Protein AF-A0A938B3L0-F1 (afdb_monomer_lite)

Structure (mmCIF, N/CA/C/O backbone):
data_AF-A0A938B3L0-F1
#
_entry.id   AF-A0A938B3L0-F1
#
loop_
_atom_site.group_PDB
_atom_site.id
_atom_site.type_symbol
_atom_site.label_atom_id
_atom_site.label_alt_id
_atom_site.label_comp_id
_atom_site.label_asym_id
_atom_site.label_entity_id
_atom_site.label_seq_id
_atom_site.pdbx_PDB_ins_code
_atom_site.Cartn_x
_atom_site.Cartn_y
_atom_site.Cartn_z
_atom_site.occupancy
_atom_site.B_iso_or_equiv
_atom_site.auth_seq_id
_atom_site.auth_comp_id
_atom_site.auth_asym_id
_atom_site.auth_atom_id
_atom_site.pdbx_PDB_model_num
ATOM 1 N N . MET A 1 1 ? 35.850 88.121 41.270 1.00 48.62 1 MET A N 1
ATOM 2 C CA . MET A 1 1 ? 36.520 86.812 41.456 1.00 48.62 1 MET A CA 1
ATOM 3 C C . MET A 1 1 ? 35.612 85.714 40.915 1.00 48.62 1 MET A C 1
ATOM 5 O O . MET A 1 1 ? 34.425 85.785 41.198 1.00 48.62 1 MET A O 1
ATOM 9 N N . ARG A 1 2 ? 36.192 84.718 40.214 1.00 49.44 2 ARG A N 1
ATOM 10 C CA . ARG A 1 2 ? 35.555 83.611 39.449 1.00 49.44 2 ARG A CA 1
ATOM 11 C C . ARG A 1 2 ? 34.905 84.109 38.146 1.00 49.44 2 ARG A C 1
ATOM 13 O O . ARG A 1 2 ? 34.049 84.971 38.207 1.00 49.44 2 ARG A O 1
ATOM 20 N N . GLY A 1 3 ? 35.266 83.703 36.932 1.00 50.03 3 GLY A N 1
ATOM 21 C CA . GLY A 1 3 ? 36.035 82.566 36.409 1.00 50.03 3 GLY A CA 1
ATOM 22 C C . GLY A 1 3 ? 35.263 82.058 35.169 1.00 50.03 3 GLY A C 1
ATOM 23 O O . GLY A 1 3 ? 34.051 81.905 35.288 1.00 50.03 3 GLY A O 1
ATOM 24 N N . PRO A 1 4 ? 35.879 81.883 33.983 1.00 62.03 4 PRO A N 1
ATOM 25 C CA . PRO A 1 4 ? 35.152 81.732 32.715 1.00 62.03 4 PRO A CA 1
ATOM 26 C C . PRO A 1 4 ? 34.550 80.333 32.498 1.00 62.03 4 PRO A C 1
ATOM 28 O O . PRO A 1 4 ? 35.168 79.321 32.829 1.00 62.03 4 PRO A O 1
ATOM 31 N N . SER A 1 5 ? 33.368 80.288 31.875 1.00 66.00 5 SER A N 1
ATOM 32 C CA . SER A 1 5 ? 32.685 79.064 31.433 1.00 66.00 5 SER A CA 1
ATOM 33 C C . SER A 1 5 ? 33.297 78.504 30.138 1.00 66.00 5 SER A C 1
ATOM 35 O O . SER A 1 5 ? 33.365 79.231 29.143 1.00 66.00 5 SER A O 1
ATOM 37 N N . PRO A 1 6 ? 33.695 77.220 30.086 1.00 62.59 6 PRO A N 1
ATOM 38 C CA . PRO A 1 6 ? 34.116 76.573 28.847 1.00 62.59 6 PRO A CA 1
ATOM 39 C C . PRO A 1 6 ? 32.915 76.052 28.039 1.00 62.59 6 PRO A C 1
ATOM 41 O O . PRO A 1 6 ? 32.124 75.238 28.512 1.00 62.59 6 PRO A O 1
ATOM 44 N N . VAL A 1 7 ? 32.816 76.494 26.782 1.00 70.38 7 VAL A N 1
ATOM 45 C CA . VAL A 1 7 ? 31.895 75.957 25.768 1.00 70.38 7 VAL A CA 1
ATOM 46 C C . VAL A 1 7 ? 32.475 74.653 25.211 1.00 70.38 7 VAL A C 1
ATOM 48 O O . VAL A 1 7 ? 33.574 74.626 24.651 1.00 70.38 7 VAL A O 1
ATOM 51 N N . ALA A 1 8 ? 31.737 73.557 25.396 1.00 63.88 8 ALA A N 1
ATOM 52 C CA . ALA A 1 8 ? 32.113 72.217 24.964 1.00 63.88 8 ALA A CA 1
ATOM 53 C C . ALA A 1 8 ? 32.114 72.084 23.430 1.00 63.88 8 ALA A C 1
ATOM 55 O O . ALA A 1 8 ? 31.188 72.505 22.737 1.00 63.88 8 ALA A O 1
ATOM 56 N N . ARG A 1 9 ? 33.185 71.474 22.907 1.00 57.56 9 ARG A N 1
ATOM 57 C CA . ARG A 1 9 ? 33.420 71.237 21.479 1.00 57.56 9 ARG A CA 1
ATOM 58 C C . ARG A 1 9 ? 32.602 70.055 20.964 1.00 57.56 9 ARG A C 1
ATOM 60 O O . ARG A 1 9 ? 32.546 68.993 21.575 1.00 57.56 9 ARG A O 1
ATOM 67 N N . SER A 1 10 ? 32.054 70.257 19.772 1.00 60.81 10 SER A N 1
ATOM 68 C CA . SER A 1 10 ? 31.356 69.279 18.944 1.00 60.81 10 SER A CA 1
ATOM 69 C C . SER A 1 10 ? 32.296 68.147 18.496 1.00 60.81 10 SER A C 1
ATOM 71 O O . SER A 1 10 ? 33.273 68.388 17.784 1.00 60.81 10 SER A O 1
ATOM 73 N N . ALA A 1 11 ? 32.008 66.908 18.903 1.00 56.25 11 ALA A N 1
ATOM 74 C CA . ALA A 1 11 ? 32.729 65.716 18.464 1.00 56.25 11 ALA A CA 1
ATOM 75 C C . ALA A 1 11 ? 32.080 65.142 17.193 1.00 56.25 11 ALA A C 1
ATOM 77 O O . ALA A 1 11 ? 31.090 64.414 17.255 1.00 56.25 11 ALA A O 1
ATOM 78 N N . ARG A 1 12 ? 32.654 65.447 16.023 1.00 57.84 12 ARG A N 1
ATOM 79 C CA . ARG A 1 12 ? 32.326 64.754 14.768 1.00 57.84 12 ARG A CA 1
ATOM 80 C C . ARG A 1 12 ? 32.966 63.364 14.795 1.00 57.84 12 ARG A C 1
ATOM 82 O O . ARG A 1 12 ? 34.179 63.236 14.643 1.00 57.84 12 ARG A O 1
ATOM 89 N N . ARG A 1 13 ? 32.156 62.323 15.002 1.00 58.53 13 ARG A N 1
ATOM 90 C CA . ARG A 1 13 ? 32.565 60.924 14.807 1.00 58.53 13 ARG A CA 1
ATOM 91 C C . ARG A 1 13 ? 32.642 60.627 13.312 1.00 58.53 13 ARG A C 1
ATOM 93 O O . ARG A 1 13 ? 31.621 60.543 12.638 1.00 58.53 13 ARG A O 1
ATOM 100 N N . TRP A 1 14 ? 33.860 60.452 12.818 1.00 54.19 14 TRP A N 1
ATOM 101 C CA . TRP A 1 14 ? 34.133 59.863 11.513 1.00 54.19 14 TRP A CA 1
ATOM 102 C C . TRP A 1 14 ? 33.870 58.355 11.597 1.00 54.19 14 TRP A C 1
ATOM 104 O O . TRP A 1 14 ? 34.527 57.645 12.357 1.00 54.19 14 TRP A O 1
ATOM 114 N N . TYR A 1 15 ? 32.880 57.867 10.851 1.00 55.28 15 TYR A N 1
ATOM 115 C CA . TYR A 1 15 ? 32.627 56.437 10.703 1.00 55.28 15 TYR A CA 1
ATOM 116 C C . TYR A 1 15 ? 33.650 55.843 9.727 1.00 55.28 15 TYR A C 1
ATOM 118 O O . TYR A 1 15 ? 33.689 56.199 8.553 1.00 55.28 15 TYR A O 1
ATOM 126 N N . ALA A 1 16 ? 34.494 54.943 10.234 1.00 58.59 16 ALA A N 1
ATOM 127 C CA . ALA A 1 16 ? 35.483 54.206 9.456 1.00 58.59 16 ALA A CA 1
ATOM 128 C C . ALA A 1 16 ? 34.794 53.145 8.557 1.00 58.59 16 ALA A C 1
ATOM 130 O O . ALA A 1 16 ? 34.106 52.268 9.085 1.00 58.59 16 ALA A O 1
ATOM 131 N N . PRO A 1 17 ? 34.996 53.153 7.222 1.00 55.94 17 PRO A N 1
ATOM 132 C CA . PRO A 1 17 ? 34.248 52.322 6.260 1.00 55.94 17 PRO A CA 1
ATOM 133 C C . PRO A 1 17 ? 34.669 50.839 6.197 1.00 55.94 17 PRO A C 1
ATOM 135 O O . PRO A 1 17 ? 34.236 50.088 5.328 1.00 55.94 17 PRO A O 1
ATOM 138 N N . TRP A 1 18 ? 35.500 50.369 7.125 1.00 53.28 18 TRP A N 1
ATOM 139 C CA . TRP A 1 18 ? 36.186 49.077 7.000 1.00 53.28 18 TRP A CA 1
ATOM 140 C C . TRP A 1 18 ? 35.357 47.874 7.477 1.00 53.28 18 TRP A C 1
ATOM 142 O O . TRP A 1 18 ? 35.769 46.728 7.308 1.00 53.28 18 TRP A O 1
ATOM 152 N N . ARG A 1 19 ? 34.174 48.107 8.063 1.00 55.78 19 ARG A N 1
ATOM 153 C CA . ARG A 1 19 ? 33.305 47.031 8.573 1.00 55.78 19 ARG A CA 1
ATOM 154 C C . ARG A 1 19 ? 32.360 46.439 7.520 1.00 55.78 19 ARG A C 1
ATOM 156 O O . ARG A 1 19 ? 32.031 45.264 7.637 1.00 55.78 19 ARG A O 1
ATOM 163 N N . CYS A 1 20 ? 31.998 47.179 6.467 1.00 55.53 20 CYS A N 1
ATOM 164 C CA . CYS A 1 20 ? 31.143 46.642 5.397 1.00 55.53 20 CYS A CA 1
ATOM 165 C C . CYS A 1 20 ? 31.879 45.649 4.488 1.00 55.53 20 CYS A C 1
ATOM 167 O O . CYS A 1 20 ? 31.301 44.644 4.087 1.00 55.53 20 CYS A O 1
ATOM 169 N N . LEU A 1 21 ? 33.168 45.875 4.211 1.00 55.97 21 LEU A N 1
ATOM 170 C CA . LEU A 1 21 ? 33.910 45.042 3.258 1.00 55.97 21 LEU A CA 1
ATOM 171 C C . LEU A 1 21 ? 34.096 43.592 3.751 1.00 55.97 21 LEU A C 1
ATOM 173 O O . LEU A 1 21 ? 34.061 42.655 2.957 1.00 55.97 21 LEU A O 1
ATOM 177 N N . ARG A 1 22 ? 34.244 43.391 5.069 1.00 57.00 22 ARG A N 1
ATOM 178 C CA . ARG A 1 22 ? 34.384 42.052 5.672 1.00 57.00 22 ARG A CA 1
ATOM 179 C C . ARG A 1 22 ? 33.076 41.260 5.695 1.00 57.00 22 ARG A C 1
ATOM 181 O O . ARG A 1 22 ? 33.122 40.039 5.587 1.00 57.00 22 ARG A O 1
ATOM 188 N N . LEU A 1 23 ? 31.930 41.934 5.805 1.00 56.94 23 LEU A N 1
ATOM 189 C CA . LEU A 1 23 ? 30.627 41.265 5.814 1.00 56.94 23 LEU A CA 1
ATOM 190 C C . LEU A 1 23 ? 30.245 40.750 4.417 1.00 56.94 23 LEU A C 1
ATOM 192 O O . LEU A 1 23 ? 29.722 39.646 4.299 1.00 56.94 23 LEU A O 1
ATOM 196 N N . CYS A 1 24 ? 30.579 41.492 3.356 1.00 57.00 24 CYS A N 1
ATOM 197 C CA . CYS A 1 24 ? 30.268 41.081 1.984 1.00 57.00 24 CYS A CA 1
ATOM 198 C C . CYS A 1 24 ? 31.065 39.844 1.524 1.00 57.00 24 CYS A C 1
ATOM 200 O O . CYS A 1 24 ? 30.505 38.975 0.857 1.00 57.00 24 CYS A O 1
ATOM 202 N N . LEU A 1 25 ? 32.342 39.719 1.914 1.00 59.66 25 LEU A N 1
ATOM 203 C CA . LEU A 1 25 ? 33.166 38.549 1.567 1.00 59.66 25 LEU A CA 1
ATOM 204 C C . LEU A 1 25 ? 32.687 37.257 2.251 1.00 59.66 25 LEU A C 1
ATOM 206 O O . LEU A 1 25 ? 32.736 36.192 1.639 1.00 59.66 25 LEU A O 1
ATOM 210 N N . ALA A 1 26 ? 32.176 37.342 3.484 1.00 58.56 26 ALA A N 1
ATOM 211 C CA . ALA A 1 26 ? 31.654 36.180 4.205 1.00 58.56 26 ALA A CA 1
ATOM 212 C C . ALA A 1 26 ? 30.341 35.644 3.597 1.00 58.56 26 ALA A C 1
ATOM 214 O O . ALA A 1 26 ? 30.158 34.432 3.501 1.00 58.56 26 ALA A O 1
ATOM 215 N N . VAL A 1 27 ? 29.448 36.529 3.132 1.00 59.12 27 VAL A N 1
ATOM 216 C CA . VAL A 1 27 ? 28.181 36.129 2.487 1.00 59.12 27 VAL A CA 1
ATOM 217 C C . VAL A 1 27 ? 28.419 35.531 1.095 1.00 59.12 27 VAL A C 1
ATOM 219 O O . VAL A 1 27 ? 27.787 34.536 0.742 1.00 59.12 27 VAL A O 1
ATOM 222 N N . GLY A 1 28 ? 29.369 36.072 0.323 1.00 58.88 28 GLY A N 1
ATOM 223 C CA . GLY A 1 28 ? 29.725 35.531 -0.995 1.00 58.88 28 GLY A CA 1
ATOM 224 C C . GLY A 1 28 ? 30.296 34.108 -0.935 1.00 58.88 28 GLY A C 1
ATOM 225 O O . GLY A 1 28 ? 29.932 33.264 -1.752 1.00 58.88 28 GLY A O 1
ATOM 226 N N . LEU A 1 29 ? 31.126 33.811 0.072 1.00 58.00 29 LEU A N 1
ATOM 227 C CA . LEU A 1 29 ? 31.665 32.463 0.294 1.00 58.00 29 LEU A CA 1
ATOM 228 C C . LEU A 1 29 ? 30.579 31.453 0.698 1.00 58.00 29 LEU A C 1
ATOM 230 O O . LEU A 1 29 ? 30.614 30.316 0.233 1.00 58.00 29 LEU A O 1
ATOM 234 N N . MET A 1 30 ? 29.579 31.865 1.485 1.00 54.25 30 MET A N 1
ATOM 235 C CA . MET A 1 30 ? 28.455 30.988 1.844 1.00 54.25 30 MET A CA 1
ATOM 236 C C . MET A 1 30 ? 27.539 30.673 0.650 1.00 54.25 30 MET A C 1
ATOM 238 O O . MET A 1 30 ? 27.073 29.541 0.531 1.00 54.25 30 MET A O 1
ATOM 242 N N . LEU A 1 31 ? 27.317 31.619 -0.274 1.00 54.22 31 LEU A N 1
ATOM 243 C CA . LEU A 1 31 ? 26.550 31.341 -1.499 1.00 54.22 31 LEU A CA 1
ATOM 244 C C . LEU A 1 31 ? 27.308 30.430 -2.482 1.00 54.22 31 LEU A C 1
ATOM 246 O O . LEU A 1 31 ? 26.688 29.603 -3.149 1.00 54.22 31 LEU A O 1
ATOM 250 N N . GLY A 1 32 ? 28.639 30.546 -2.558 1.00 54.03 32 GLY A N 1
ATOM 251 C CA . GLY A 1 32 ? 29.466 29.725 -3.449 1.00 54.03 32 GLY A CA 1
ATOM 252 C C . GLY A 1 32 ? 29.422 28.233 -3.106 1.00 54.03 32 GLY A C 1
ATOM 253 O O . GLY A 1 32 ? 29.225 27.403 -3.992 1.00 54.03 32 GLY A O 1
ATOM 254 N N . VAL A 1 33 ? 29.511 27.884 -1.817 1.00 56.19 33 VAL A N 1
ATOM 255 C CA . VAL A 1 33 ? 29.474 26.479 -1.364 1.00 56.19 33 VAL A CA 1
ATOM 256 C C . VAL A 1 33 ? 28.086 25.848 -1.552 1.00 56.19 33 VAL A C 1
ATOM 258 O O . VAL A 1 33 ? 27.995 24.651 -1.818 1.00 56.19 33 VAL A O 1
ATOM 261 N N . LEU A 1 34 ? 27.003 26.638 -1.518 1.00 52.72 34 LEU A N 1
ATOM 262 C CA . LEU A 1 34 ? 25.650 26.126 -1.775 1.00 52.72 34 LEU A CA 1
ATOM 263 C C . LEU A 1 34 ? 25.430 25.683 -3.233 1.00 52.72 34 LEU A C 1
ATOM 265 O O . LEU A 1 34 ? 24.620 24.793 -3.477 1.00 52.72 34 LEU A O 1
ATOM 269 N N . THR A 1 35 ? 26.144 26.265 -4.201 1.00 52.25 35 THR A N 1
ATOM 270 C CA . THR A 1 35 ? 25.957 25.928 -5.629 1.00 52.25 35 THR A CA 1
ATOM 271 C C . THR A 1 35 ? 26.774 24.721 -6.092 1.00 52.25 35 THR A C 1
ATOM 273 O O . THR A 1 35 ? 26.379 24.056 -7.045 1.00 52.25 35 THR A O 1
ATOM 276 N N . ALA A 1 36 ? 27.852 24.361 -5.385 1.00 52.75 36 ALA A N 1
ATOM 277 C CA . ALA A 1 36 ? 28.655 23.171 -5.693 1.00 52.75 36 ALA A CA 1
ATOM 278 C C . ALA A 1 36 ? 27.980 21.844 -5.281 1.00 52.75 36 ALA A C 1
ATOM 280 O O . ALA A 1 36 ? 28.361 20.783 -5.766 1.00 52.75 36 ALA A O 1
ATOM 281 N N . LEU A 1 37 ? 26.949 21.899 -4.429 1.00 53.34 37 LEU A N 1
ATOM 282 C CA . LEU A 1 37 ? 26.049 20.774 -4.126 1.00 53.34 37 LEU A CA 1
ATOM 283 C C . LEU A 1 37 ? 24.800 20.758 -5.028 1.00 53.34 37 LEU A C 1
ATOM 285 O O . LEU A 1 37 ? 23.901 19.938 -4.833 1.00 53.34 37 LEU A O 1
ATOM 289 N N . GLY A 1 38 ? 24.750 21.643 -6.031 1.00 45.56 38 GLY A N 1
ATOM 290 C CA . GLY A 1 38 ? 23.756 21.642 -7.096 1.00 45.56 38 GLY A CA 1
ATOM 291 C C . GLY A 1 38 ? 23.919 20.407 -7.973 1.00 45.56 38 GLY A C 1
ATOM 292 O O . GLY A 1 38 ? 24.607 20.435 -8.988 1.00 45.56 38 GLY A O 1
ATOM 293 N N . CYS A 1 39 ? 23.292 19.323 -7.527 1.00 51.88 39 CYS A N 1
ATOM 294 C CA . CYS A 1 39 ? 23.084 18.061 -8.213 1.00 51.88 39 CYS A CA 1
ATOM 295 C C . CYS A 1 39 ? 22.767 18.291 -9.702 1.00 51.88 39 CYS A C 1
ATOM 297 O O . CYS A 1 39 ? 21.639 18.621 -10.071 1.00 51.88 39 CYS A O 1
ATOM 299 N N . GLY A 1 40 ? 23.777 18.108 -10.556 1.00 48.53 40 GLY A N 1
ATOM 300 C CA . GLY A 1 40 ? 23.623 17.913 -11.994 1.00 48.53 40 GLY A CA 1
ATOM 301 C C . GLY A 1 40 ? 22.941 16.572 -12.242 1.00 48.53 40 GLY A C 1
ATOM 302 O O . GLY A 1 40 ? 23.581 15.587 -12.601 1.00 48.53 40 GLY A O 1
ATOM 303 N N . GLY A 1 41 ? 21.640 16.516 -11.974 1.00 51.22 41 GLY A N 1
ATOM 304 C CA . GLY A 1 41 ? 20.806 15.359 -12.240 1.00 51.22 41 GLY A CA 1
ATOM 305 C C . GLY A 1 41 ? 20.508 15.297 -13.726 1.00 51.22 41 GLY A C 1
ATOM 306 O O . GLY A 1 41 ? 19.578 15.942 -14.198 1.00 51.22 41 GLY A O 1
ATOM 307 N N . ASN A 1 42 ? 21.304 14.515 -14.452 1.00 47.66 42 ASN A N 1
ATOM 308 C CA . ASN A 1 42 ? 20.976 14.055 -15.792 1.00 47.66 42 ASN A CA 1
ATOM 309 C C . ASN A 1 42 ? 19.539 13.502 -15.753 1.00 47.66 42 ASN A C 1
ATOM 311 O O . ASN A 1 42 ? 19.272 12.515 -15.056 1.00 47.66 42 ASN A O 1
ATOM 315 N N . GLY A 1 43 ? 18.612 14.201 -16.410 1.00 49.94 43 GLY A N 1
ATOM 316 C CA . GLY A 1 43 ? 17.189 13.882 -16.459 1.00 49.94 43 GLY A CA 1
ATOM 317 C C . GLY A 1 43 ? 16.954 12.624 -17.280 1.00 49.94 43 GLY A C 1
ATOM 318 O O . GLY A 1 43 ? 16.459 12.692 -18.394 1.00 49.94 43 GLY A O 1
ATOM 319 N N . GLY A 1 44 ? 17.361 11.471 -16.752 1.00 53.59 44 GLY A N 1
ATOM 320 C CA . GLY A 1 44 ? 16.812 10.203 -17.197 1.00 53.59 44 GLY A CA 1
ATOM 321 C C . GLY A 1 44 ? 15.356 10.185 -16.769 1.00 53.59 44 GLY A C 1
ATOM 322 O O . GLY A 1 44 ? 15.091 10.214 -15.564 1.00 53.59 44 GLY A O 1
ATOM 323 N N . ASP A 1 45 ? 14.448 10.203 -17.743 1.00 59.09 45 ASP A N 1
ATOM 324 C CA . ASP A 1 45 ? 13.007 10.120 -17.532 1.00 59.09 45 ASP A CA 1
ATOM 325 C C . ASP A 1 45 ? 12.700 9.000 -16.540 1.00 59.09 45 ASP A C 1
ATOM 327 O O . ASP A 1 45 ? 12.876 7.811 -16.824 1.00 59.09 45 ASP A O 1
ATOM 331 N N . ALA A 1 46 ? 12.284 9.399 -15.339 1.00 66.00 46 ALA A N 1
ATOM 332 C CA . ALA A 1 46 ? 11.853 8.506 -14.282 1.00 66.00 46 ALA A CA 1
ATOM 333 C C . ALA A 1 46 ? 10.572 7.801 -14.746 1.00 66.00 46 ALA A C 1
ATOM 335 O O . ALA A 1 46 ? 9.456 8.264 -14.513 1.00 66.00 46 ALA A O 1
ATOM 336 N N . SER A 1 47 ? 10.749 6.700 -15.471 1.00 81.69 47 SER A N 1
ATOM 337 C CA . SER A 1 47 ? 9.653 5.919 -16.022 1.00 81.69 47 SER A CA 1
ATOM 338 C C . SER A 1 47 ? 9.149 4.954 -14.960 1.00 81.69 47 SER A C 1
ATOM 340 O O . SER A 1 47 ? 9.870 4.074 -14.491 1.00 81.69 47 SER A O 1
ATOM 342 N N . PHE A 1 48 ? 7.894 5.150 -14.576 1.00 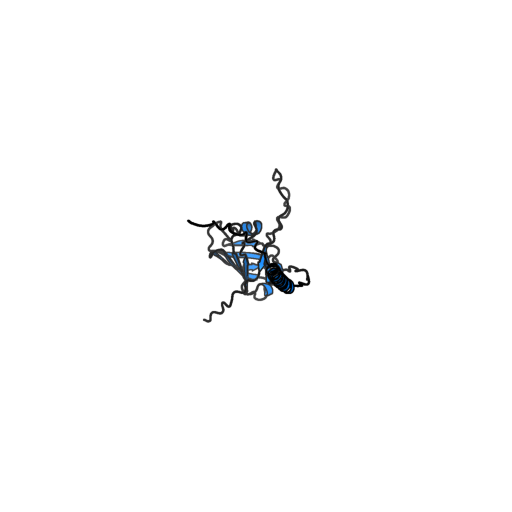85.19 48 PHE A N 1
ATOM 343 C CA . PHE A 1 48 ? 7.135 4.201 -13.780 1.00 85.19 48 PHE A CA 1
ATOM 344 C C . PHE A 1 48 ? 6.898 2.937 -14.609 1.00 85.19 48 PHE A C 1
ATOM 346 O O . PHE A 1 48 ? 6.440 3.022 -15.749 1.00 85.19 48 PHE A O 1
ATOM 353 N N . VAL A 1 49 ? 7.233 1.780 -14.042 1.00 89.75 49 VAL A N 1
ATOM 354 C CA . VAL A 1 49 ? 7.018 0.469 -14.662 1.00 89.75 49 VAL A CA 1
ATOM 355 C C . VAL A 1 49 ? 6.118 -0.374 -13.775 1.00 89.75 49 VAL A C 1
ATOM 357 O O . VAL A 1 49 ? 6.125 -0.208 -12.555 1.00 89.75 49 VAL A O 1
ATOM 360 N N . THR A 1 50 ? 5.377 -1.304 -14.373 1.00 89.62 50 THR A N 1
ATOM 361 C CA . THR A 1 50 ? 4.552 -2.249 -13.618 1.00 89.62 50 THR A CA 1
ATOM 362 C C . THR A 1 50 ? 5.418 -3.028 -12.631 1.00 89.62 50 THR A C 1
ATOM 364 O O . THR A 1 50 ? 6.429 -3.620 -13.018 1.00 89.62 50 THR A O 1
ATOM 367 N N . ALA A 1 51 ? 5.024 -3.014 -11.359 1.00 90.69 51 ALA A N 1
ATOM 368 C CA . ALA A 1 51 ? 5.761 -3.680 -10.297 1.00 90.69 51 ALA A CA 1
ATOM 369 C C . ALA A 1 51 ? 5.731 -5.207 -10.469 1.00 90.69 51 ALA A C 1
ATOM 371 O O . ALA A 1 51 ? 4.670 -5.808 -10.664 1.00 90.69 51 ALA A O 1
ATOM 372 N N . LEU A 1 52 ? 6.904 -5.835 -10.371 1.00 92.44 52 LEU A N 1
ATOM 373 C CA . LEU A 1 52 ? 7.058 -7.289 -10.342 1.00 92.44 52 LEU A CA 1
ATOM 374 C C . LEU A 1 52 ? 7.125 -7.798 -8.897 1.00 92.44 52 LEU A C 1
ATOM 376 O O . LEU A 1 52 ? 7.438 -7.048 -7.975 1.00 92.44 52 LEU A O 1
ATOM 380 N N . GLY A 1 53 ? 6.903 -9.100 -8.689 1.00 91.56 53 GLY A N 1
ATOM 381 C CA . GLY A 1 53 ? 7.028 -9.713 -7.358 1.00 91.56 53 GLY A CA 1
ATOM 382 C C . GLY A 1 53 ? 8.415 -9.524 -6.740 1.00 91.56 53 GLY A C 1
ATOM 383 O O . GLY A 1 53 ? 8.528 -9.315 -5.535 1.00 91.56 53 GLY A O 1
ATOM 384 N N . SER A 1 54 ? 9.468 -9.508 -7.562 1.00 92.81 54 SER A N 1
ATOM 385 C CA . SER A 1 54 ? 10.835 -9.198 -7.125 1.00 92.81 54 SER A CA 1
ATOM 386 C C . SER A 1 54 ? 10.995 -7.773 -6.600 1.00 92.81 54 SER A C 1
ATOM 388 O O . SER A 1 54 ? 11.799 -7.558 -5.703 1.00 92.81 54 SER A O 1
ATOM 390 N N . ASP A 1 55 ? 10.228 -6.822 -7.138 1.00 92.12 55 ASP A N 1
ATOM 391 C CA . ASP A 1 55 ? 10.333 -5.402 -6.793 1.00 92.12 55 ASP A CA 1
ATOM 392 C C . ASP A 1 55 ? 9.647 -5.098 -5.446 1.00 92.12 55 ASP A C 1
ATOM 394 O O . ASP A 1 55 ? 9.966 -4.113 -4.791 1.00 92.12 55 ASP A O 1
ATOM 398 N N . LEU A 1 56 ? 8.701 -5.947 -5.023 1.00 93.50 56 LEU A N 1
ATOM 399 C CA . LEU A 1 56 ? 7.909 -5.765 -3.800 1.00 93.50 56 LEU A CA 1
ATOM 400 C C . LEU A 1 56 ? 8.246 -6.776 -2.698 1.00 93.50 56 LEU A C 1
ATOM 402 O O . LEU A 1 56 ? 7.759 -6.649 -1.581 1.00 93.50 56 LEU A O 1
ATOM 406 N N . THR A 1 57 ? 9.046 -7.803 -2.986 1.00 95.19 57 THR A N 1
ATOM 407 C CA . THR A 1 57 ? 9.340 -8.869 -2.020 1.00 95.19 57 THR A CA 1
ATOM 408 C C . THR A 1 57 ? 10.002 -8.315 -0.763 1.00 95.19 57 THR A C 1
ATOM 410 O O . THR A 1 57 ? 11.112 -7.795 -0.827 1.00 95.19 57 THR A O 1
ATOM 413 N N . ASN A 1 58 ? 9.347 -8.511 0.385 1.00 95.62 58 ASN A N 1
ATOM 414 C CA . ASN A 1 58 ? 9.803 -8.045 1.699 1.00 95.62 58 ASN A CA 1
ATOM 415 C C . ASN A 1 58 ? 10.001 -6.521 1.776 1.00 95.62 58 ASN A C 1
ATOM 417 O O . ASN A 1 58 ? 10.851 -6.051 2.533 1.00 95.62 58 ASN A O 1
ATOM 421 N N . GLN A 1 59 ? 9.220 -5.761 1.002 1.00 95.12 59 GLN A N 1
ATOM 422 C CA . GLN A 1 59 ? 9.309 -4.306 0.950 1.00 95.12 59 GLN A CA 1
ATOM 423 C C . GLN A 1 59 ? 8.193 -3.602 1.713 1.00 95.12 59 GLN A C 1
ATOM 425 O O . GLN A 1 59 ? 7.065 -4.086 1.813 1.00 95.12 59 GLN A O 1
ATOM 430 N N . SER A 1 60 ? 8.514 -2.418 2.234 1.00 96.00 60 SER A N 1
ATOM 431 C CA . SER A 1 60 ? 7.590 -1.563 2.978 1.00 96.00 60 SER A CA 1
ATOM 432 C C . SER A 1 60 ? 7.568 -0.159 2.389 1.00 96.00 60 SER A C 1
ATOM 434 O O . SER A 1 60 ? 8.606 0.486 2.247 1.00 96.00 60 SER A O 1
ATOM 436 N N . PHE A 1 61 ? 6.375 0.343 2.088 1.00 94.88 61 PHE A N 1
ATOM 437 C CA . PHE A 1 61 ? 6.156 1.662 1.503 1.00 94.88 61 PHE A CA 1
ATOM 438 C C . PHE A 1 61 ? 5.293 2.491 2.441 1.00 94.88 61 PHE A C 1
ATOM 440 O O . PHE A 1 61 ? 4.139 2.146 2.708 1.00 94.88 61 PHE A O 1
ATOM 447 N N . ALA A 1 62 ? 5.851 3.593 2.938 1.00 94.44 62 ALA A N 1
ATOM 448 C CA . ALA A 1 62 ? 5.152 4.488 3.847 1.00 94.44 62 ALA A CA 1
ATOM 449 C C . ALA A 1 62 ? 4.639 5.727 3.120 1.00 94.44 62 ALA A C 1
ATOM 451 O O . ALA A 1 62 ? 5.366 6.392 2.381 1.00 94.44 62 ALA A O 1
ATOM 452 N N . PHE A 1 63 ? 3.395 6.080 3.409 1.00 94.00 63 PHE A N 1
ATOM 453 C CA . PHE A 1 63 ? 2.704 7.247 2.886 1.00 94.00 63 PHE A CA 1
ATOM 454 C C . PHE A 1 63 ? 2.504 8.235 4.044 1.00 94.00 63 PHE A C 1
ATOM 456 O O . PHE A 1 63 ? 1.431 8.267 4.645 1.00 94.00 63 PHE A O 1
ATOM 463 N N . PRO A 1 64 ? 3.525 9.033 4.417 1.00 92.00 64 PRO A N 1
ATOM 464 C CA . PRO A 1 64 ? 3.484 9.880 5.615 1.00 92.00 64 PRO A CA 1
ATOM 465 C C . PRO A 1 64 ? 2.490 11.039 5.501 1.00 92.00 64 PRO A C 1
ATOM 467 O O . PRO A 1 64 ? 2.001 11.535 6.509 1.00 92.00 64 PRO A O 1
ATOM 470 N N . GLN A 1 65 ? 2.179 11.461 4.275 1.00 91.44 65 GLN A N 1
ATOM 471 C CA . GLN A 1 65 ? 1.136 12.451 3.994 1.00 91.44 65 GLN A CA 1
ATOM 472 C C . GLN A 1 65 ? -0.227 11.794 3.734 1.00 91.44 65 GLN A C 1
ATOM 474 O O . GLN A 1 65 ? -1.168 12.455 3.305 1.00 91.44 65 GLN A O 1
ATOM 479 N N . GLY A 1 66 ? -0.323 10.483 3.968 1.00 89.12 66 GLY A N 1
ATOM 480 C CA . GLY A 1 66 ? -1.503 9.691 3.695 1.00 89.12 66 GLY A CA 1
ATOM 481 C C . GLY A 1 66 ? -1.834 9.572 2.221 1.00 89.12 66 GLY A C 1
ATOM 482 O O . GLY A 1 66 ? -1.031 9.887 1.343 1.00 89.12 66 GLY A O 1
ATOM 483 N N . ALA A 1 67 ? -3.039 9.070 1.964 1.00 83.00 67 ALA A N 1
ATOM 484 C CA . ALA A 1 67 ? -3.531 8.889 0.615 1.00 83.00 67 ALA A CA 1
ATOM 485 C C . ALA A 1 67 ? -4.120 10.183 0.045 1.00 83.00 67 ALA A C 1
ATOM 487 O O . ALA A 1 67 ? -4.791 10.935 0.754 1.00 83.00 67 ALA A O 1
ATOM 488 N N . GLY A 1 68 ? -3.938 10.406 -1.262 1.00 83.94 68 GLY A N 1
ATOM 489 C CA . GLY A 1 68 ? -4.719 11.408 -1.991 1.00 83.94 68 GLY A CA 1
ATOM 490 C C . GLY A 1 68 ? -6.225 11.111 -1.885 1.00 83.94 68 GLY A C 1
ATOM 491 O O . GLY A 1 68 ? -6.597 9.970 -1.603 1.00 83.94 68 GLY A O 1
ATOM 492 N N . PRO A 1 69 ? -7.110 12.089 -2.144 1.00 83.81 69 PRO A N 1
ATOM 493 C CA . PRO A 1 69 ? -8.542 11.998 -1.831 1.00 83.81 69 PRO A CA 1
ATOM 494 C C . PRO A 1 69 ? -9.222 10.741 -2.395 1.00 83.81 69 PRO A C 1
ATOM 496 O O . PRO A 1 69 ? -10.010 10.104 -1.701 1.00 83.81 69 PRO A O 1
ATOM 499 N N . ASN A 1 70 ? -8.863 10.339 -3.617 1.00 87.00 70 ASN A N 1
ATOM 500 C CA . ASN A 1 70 ? -9.445 9.172 -4.285 1.00 87.00 70 ASN A CA 1
ATOM 501 C C . ASN A 1 70 ? -8.977 7.844 -3.672 1.00 87.00 70 ASN A C 1
ATOM 503 O O . ASN A 1 70 ? -9.776 6.935 -3.467 1.00 87.00 70 ASN A O 1
ATOM 507 N N . VAL A 1 71 ? -7.684 7.735 -3.356 1.00 89.25 71 VAL A N 1
ATOM 508 C CA . VAL A 1 71 ? -7.109 6.522 -2.755 1.00 89.25 71 VAL A CA 1
ATOM 509 C C . VAL A 1 71 ? -7.536 6.405 -1.288 1.00 89.25 71 VAL A C 1
ATOM 511 O O . VAL A 1 71 ? -7.843 5.311 -0.828 1.00 89.25 71 VAL A O 1
ATOM 514 N N . ALA A 1 72 ? -7.635 7.527 -0.569 1.00 90.81 72 ALA A N 1
ATOM 515 C CA . ALA A 1 72 ? -8.113 7.558 0.810 1.00 90.81 72 ALA A CA 1
ATOM 516 C C . ALA A 1 72 ? -9.561 7.062 0.898 1.00 90.81 72 ALA A C 1
ATOM 518 O O . ALA A 1 72 ? -9.850 6.178 1.699 1.00 90.81 72 ALA A O 1
ATOM 519 N N . ALA A 1 73 ? -10.442 7.560 0.022 1.00 90.50 73 ALA A N 1
ATOM 520 C CA . ALA A 1 73 ? -11.830 7.112 -0.048 1.00 90.50 73 ALA A CA 1
ATOM 521 C C . ALA A 1 73 ? -11.939 5.615 -0.379 1.00 90.50 73 ALA A C 1
ATOM 523 O O . ALA A 1 73 ? -12.693 4.898 0.273 1.00 90.50 73 ALA A O 1
ATOM 524 N N . LEU A 1 74 ? -11.145 5.134 -1.341 1.00 91.12 74 LEU A N 1
ATOM 525 C CA . LEU A 1 74 ? -11.111 3.724 -1.729 1.00 91.12 74 LEU A CA 1
ATOM 526 C C . LEU A 1 74 ? -10.671 2.805 -0.577 1.00 91.12 74 LEU A C 1
ATOM 528 O O . LEU A 1 74 ? -11.211 1.715 -0.412 1.00 91.12 74 LEU A O 1
ATOM 532 N N . LEU A 1 75 ? -9.706 3.252 0.228 1.00 93.19 75 LEU A N 1
ATOM 533 C CA . LEU A 1 75 ? -9.215 2.523 1.398 1.00 93.19 75 LEU A CA 1
ATOM 534 C C . LEU A 1 75 ? -10.068 2.756 2.655 1.00 93.19 75 LEU A C 1
ATOM 536 O O . LEU A 1 75 ? -9.765 2.177 3.692 1.00 93.19 75 LEU A O 1
ATOM 540 N N . GLY A 1 76 ? -11.104 3.601 2.600 1.00 93.25 76 GLY A N 1
ATOM 541 C CA . GLY A 1 76 ? -11.932 3.954 3.757 1.00 93.25 76 GLY A CA 1
ATOM 542 C C . GLY A 1 76 ? -11.205 4.786 4.822 1.00 93.25 76 GLY A C 1
ATOM 543 O O . GLY A 1 76 ? -11.561 4.732 5.999 1.00 93.25 76 GLY A O 1
ATOM 544 N N . LEU A 1 77 ? -10.156 5.521 4.452 1.00 93.75 77 LEU A N 1
ATOM 545 C CA . LEU A 1 77 ? -9.338 6.312 5.373 1.00 93.75 77 LEU A CA 1
ATOM 546 C C . LEU A 1 77 ? -9.749 7.791 5.377 1.00 93.75 77 LEU A C 1
ATOM 548 O O . LEU A 1 77 ? -10.155 8.324 4.340 1.00 93.75 77 LEU A O 1
ATOM 552 N N . PRO A 1 78 ? -9.552 8.502 6.502 1.00 93.06 78 PRO A N 1
ATOM 553 C CA . PRO A 1 78 ? -9.558 9.960 6.501 1.00 93.06 78 PRO A CA 1
ATOM 554 C C . PRO A 1 78 ? -8.499 10.518 5.536 1.00 93.06 78 PRO A C 1
ATOM 556 O O . PRO A 1 78 ? -7.410 9.957 5.391 1.00 93.06 78 PRO A O 1
ATOM 559 N N . GLN A 1 79 ? -8.795 11.643 4.882 1.00 91.62 79 GLN A N 1
ATOM 560 C CA . GLN A 1 79 ? -7.827 12.303 4.001 1.00 91.62 79 GLN A CA 1
ATOM 561 C C . GLN A 1 79 ? -6.594 12.759 4.787 1.00 91.62 79 GLN A C 1
ATOM 563 O O . GLN A 1 79 ? -6.715 13.280 5.894 1.00 91.62 79 GLN A O 1
ATOM 568 N N . GLY A 1 80 ? -5.409 12.557 4.210 1.00 90.88 80 GLY A N 1
ATOM 569 C CA . GLY A 1 80 ? -4.140 12.891 4.861 1.00 90.88 80 GLY A CA 1
ATOM 570 C C . GLY A 1 80 ? -3.705 11.917 5.962 1.00 90.88 80 GLY A C 1
ATOM 571 O O . GLY A 1 80 ? -2.641 12.102 6.545 1.00 90.88 80 GLY A O 1
ATOM 572 N N . GLN A 1 81 ? -4.490 10.871 6.250 1.00 94.44 81 GLN A N 1
ATOM 573 C CA . GLN A 1 81 ? -4.137 9.876 7.260 1.00 94.44 81 GLN A CA 1
ATOM 574 C C . GLN A 1 81 ? -2.943 9.033 6.784 1.00 94.44 81 GLN A C 1
ATOM 576 O O . GLN A 1 81 ? -3.077 8.339 5.770 1.00 94.44 81 GLN A O 1
ATOM 581 N N . PRO A 1 82 ? -1.806 9.025 7.507 1.00 95.19 82 PRO A N 1
ATOM 582 C CA . PRO A 1 82 ? -0.654 8.229 7.125 1.00 95.19 82 PRO A CA 1
ATOM 583 C C . PRO A 1 82 ? -0.952 6.735 7.208 1.00 95.19 82 PRO A C 1
ATOM 585 O O . PRO A 1 82 ? -1.711 6.269 8.066 1.00 95.19 82 PRO A O 1
ATOM 588 N N . PHE A 1 83 ? -0.325 5.979 6.318 1.00 96.19 83 PHE A N 1
ATOM 589 C CA . PHE A 1 83 ? -0.409 4.526 6.309 1.00 96.19 83 PHE A CA 1
ATOM 590 C C . PHE A 1 83 ? 0.846 3.915 5.692 1.00 96.19 83 PHE A C 1
ATOM 592 O O . PHE A 1 83 ? 1.618 4.597 5.014 1.00 96.19 83 PHE A O 1
ATOM 599 N N . THR A 1 84 ? 1.017 2.619 5.907 1.00 96.50 84 THR A N 1
ATOM 600 C CA . THR A 1 84 ? 2.120 1.827 5.373 1.00 96.50 84 THR A CA 1
ATOM 601 C C . THR A 1 84 ? 1.563 0.586 4.692 1.00 96.50 84 THR A C 1
ATOM 603 O O . THR A 1 84 ? 0.675 -0.079 5.227 1.00 96.50 84 THR A O 1
ATOM 606 N N . LEU A 1 85 ? 2.093 0.269 3.514 1.00 96.00 85 LEU A N 1
ATOM 607 C CA . LEU A 1 85 ? 1.875 -1.002 2.833 1.00 96.00 85 LEU A CA 1
ATOM 608 C C . LEU A 1 85 ? 3.144 -1.836 2.928 1.00 96.00 85 LEU A C 1
ATOM 610 O O . LEU A 1 85 ? 4.201 -1.416 2.467 1.00 96.00 85 LEU A O 1
ATOM 614 N N . GLN A 1 86 ? 3.024 -3.017 3.511 1.00 97.19 86 GLN A N 1
ATOM 615 C CA . GLN A 1 86 ? 4.092 -3.994 3.631 1.00 97.19 86 GLN A CA 1
ATOM 616 C C . GLN A 1 86 ? 3.749 -5.197 2.773 1.00 97.19 86 GLN A C 1
ATOM 618 O O . GLN A 1 86 ? 2.665 -5.767 2.883 1.00 97.19 86 GLN A O 1
ATOM 623 N N . PHE A 1 87 ? 4.687 -5.595 1.938 1.00 96.50 87 PHE A N 1
ATOM 624 C CA . PHE A 1 87 ? 4.588 -6.757 1.083 1.00 96.50 87 PHE A CA 1
ATOM 625 C C . PHE A 1 87 ? 5.542 -7.816 1.619 1.00 96.50 87 PHE A C 1
ATOM 627 O O . PHE A 1 87 ? 6.705 -7.530 1.896 1.00 96.50 87 PHE A O 1
ATOM 634 N N . GLY A 1 88 ? 5.056 -9.040 1.803 1.00 96.38 88 GLY A N 1
ATOM 635 C CA . GLY A 1 88 ? 5.932 -10.138 2.203 1.00 96.38 88 GLY A CA 1
ATOM 636 C C . GLY A 1 88 ? 6.572 -10.818 0.997 1.00 96.38 88 GLY A C 1
ATOM 637 O O . GLY A 1 88 ? 6.795 -10.212 -0.052 1.00 96.38 88 GLY A O 1
ATOM 638 N N . HIS A 1 89 ? 6.891 -12.097 1.154 1.00 95.75 89 HIS A N 1
ATOM 639 C CA . HIS A 1 89 ? 7.666 -12.832 0.165 1.00 95.75 89 HIS A CA 1
ATOM 640 C C . HIS A 1 89 ? 6.808 -13.377 -0.989 1.00 95.75 89 HIS A C 1
ATOM 642 O O . HIS A 1 89 ? 5.820 -14.075 -0.755 1.00 95.75 89 HIS A O 1
ATOM 648 N N . PHE A 1 90 ? 7.212 -13.103 -2.236 1.00 94.25 90 PHE A N 1
ATOM 649 C CA . PHE A 1 90 ? 6.586 -13.657 -3.440 1.00 94.25 90 PHE A CA 1
ATOM 650 C C . PHE A 1 90 ? 7.364 -14.896 -3.900 1.00 94.25 90 PHE A C 1
ATOM 652 O O . PHE A 1 90 ? 8.490 -14.796 -4.380 1.00 94.25 90 PHE A O 1
ATOM 659 N N . LEU A 1 91 ? 6.752 -16.078 -3.798 1.00 92.62 91 LEU A N 1
ATOM 660 C CA . LEU A 1 91 ? 7.358 -17.375 -4.148 1.00 92.62 91 LEU A CA 1
ATOM 661 C C . LEU A 1 91 ? 7.379 -17.636 -5.670 1.00 92.62 91 LEU A C 1
ATOM 663 O O . LEU A 1 91 ? 6.946 -18.685 -6.137 1.00 92.62 91 LEU A O 1
ATOM 667 N N . GLY A 1 92 ? 7.800 -16.649 -6.465 1.00 88.50 92 GLY A N 1
ATOM 668 C CA . GLY A 1 92 ? 7.783 -16.728 -7.932 1.00 88.50 92 GLY A CA 1
ATOM 669 C C . GLY A 1 92 ? 6.382 -16.672 -8.555 1.00 88.50 92 GLY A C 1
ATOM 670 O O . GLY A 1 92 ? 6.219 -16.986 -9.731 1.00 88.50 92 GLY A O 1
ATOM 671 N N . THR A 1 93 ? 5.369 -16.270 -7.782 1.00 92.56 93 THR A N 1
ATOM 672 C CA . THR A 1 93 ? 4.005 -16.046 -8.278 1.00 92.56 93 THR A CA 1
ATOM 673 C C . THR A 1 93 ? 3.667 -14.556 -8.283 1.00 92.56 93 THR A C 1
ATOM 675 O O . THR A 1 93 ? 4.318 -13.756 -7.613 1.00 92.56 93 THR A O 1
ATOM 678 N N . ASN A 1 94 ? 2.606 -14.186 -9.000 1.00 93.25 94 ASN A N 1
ATOM 679 C CA . ASN A 1 94 ? 2.055 -12.829 -8.967 1.00 93.25 94 ASN A CA 1
ATOM 680 C C . ASN A 1 94 ? 1.167 -12.581 -7.739 1.00 93.25 94 ASN A C 1
ATOM 682 O O . ASN A 1 94 ? 0.511 -11.549 -7.672 1.00 93.25 94 ASN A O 1
ATOM 686 N N . VAL A 1 95 ? 1.106 -13.516 -6.790 1.00 95.94 95 VAL A N 1
ATOM 687 C CA . VAL A 1 95 ? 0.331 -13.381 -5.559 1.00 95.94 95 VAL A CA 1
ATOM 688 C C . VAL A 1 95 ? 1.285 -13.373 -4.375 1.00 95.94 95 VAL A C 1
ATOM 690 O O . VAL A 1 95 ? 2.149 -14.241 -4.254 1.00 95.94 95 VAL A O 1
ATOM 693 N N . GLY A 1 96 ? 1.129 -12.395 -3.491 1.00 96.56 96 GLY A N 1
ATOM 694 C CA . GLY A 1 96 ? 1.957 -12.279 -2.296 1.00 96.56 96 GLY A CA 1
ATOM 695 C C . GLY A 1 96 ? 1.161 -11.801 -1.090 1.00 96.56 96 GLY A C 1
ATOM 696 O O . GLY A 1 96 ? 0.092 -11.210 -1.256 1.00 96.56 96 GLY A O 1
ATOM 697 N N . PRO A 1 97 ? 1.648 -12.061 0.131 1.00 97.88 97 PRO A N 1
ATOM 698 C CA . PRO A 1 97 ? 1.046 -11.516 1.336 1.00 97.88 97 PRO A CA 1
ATOM 699 C C . PRO A 1 97 ? 1.222 -9.994 1.376 1.00 97.88 97 PRO A C 1
ATOM 701 O O . PRO A 1 97 ? 2.274 -9.467 1.006 1.00 97.88 97 PRO A O 1
ATOM 704 N N . VAL A 1 98 ? 0.197 -9.295 1.854 1.00 97.75 98 VAL A N 1
ATOM 705 C CA . VAL A 1 98 ? 0.224 -7.845 2.061 1.00 97.75 98 VAL A CA 1
ATOM 706 C C . VAL A 1 98 ? -0.356 -7.494 3.425 1.00 97.75 98 VAL A C 1
ATOM 708 O O . VAL A 1 98 ? -1.340 -8.088 3.873 1.00 97.75 98 VAL A O 1
ATOM 711 N N . THR A 1 99 ? 0.247 -6.503 4.064 1.00 98.00 99 THR A N 1
ATOM 712 C CA . THR A 1 99 ? -0.203 -5.910 5.317 1.00 98.00 99 THR A CA 1
ATOM 713 C C . THR A 1 99 ? -0.343 -4.407 5.124 1.00 98.00 99 THR A C 1
ATOM 715 O O . THR A 1 99 ? 0.557 -3.734 4.631 1.00 98.00 99 THR A O 1
ATOM 718 N N . PHE A 1 100 ? -1.495 -3.881 5.505 1.00 97.38 100 PHE A N 1
ATOM 719 C CA . PHE A 1 100 ? -1.826 -2.469 5.530 1.00 97.38 100 PHE A CA 1
ATOM 720 C C . PHE A 1 100 ? -1.883 -2.018 6.991 1.00 97.38 100 PHE A C 1
ATOM 722 O O . PHE A 1 100 ? -2.671 -2.566 7.759 1.00 97.38 100 PHE A O 1
ATOM 729 N N . ASP A 1 101 ? -1.081 -1.027 7.371 1.00 97.69 101 ASP A N 1
ATOM 730 C CA . ASP A 1 101 ? -1.114 -0.415 8.704 1.00 97.69 101 ASP A CA 1
ATOM 731 C C . ASP A 1 101 ? -1.469 1.070 8.609 1.00 97.69 101 ASP A C 1
ATOM 733 O O . ASP A 1 101 ? -0.916 1.797 7.784 1.00 97.69 101 ASP A O 1
ATOM 737 N N . SER A 1 102 ? -2.379 1.541 9.463 1.00 97.06 102 SER A N 1
ATOM 738 C CA . SER A 1 102 ? -2.644 2.970 9.629 1.00 97.06 102 SER A CA 1
ATOM 739 C C . SER A 1 102 ? -2.978 3.308 11.079 1.00 97.06 102 SER A C 1
ATOM 741 O O . SER A 1 102 ? -4.080 3.050 11.577 1.00 97.06 102 SER A O 1
ATOM 743 N N . GLY A 1 103 ? -2.011 3.927 11.761 1.00 94.62 103 GLY A N 1
ATOM 744 C CA . GLY A 1 103 ? -2.158 4.363 13.151 1.00 94.62 103 GLY A CA 1
ATOM 745 C C . GLY A 1 103 ? -2.340 3.196 14.123 1.00 94.62 103 GLY A C 1
ATOM 746 O O . GLY A 1 103 ? -3.175 3.288 15.020 1.00 94.62 103 GLY A O 1
ATOM 747 N N . GLY A 1 104 ? -1.622 2.087 13.907 1.00 95.50 104 GLY A N 1
ATOM 748 C CA . GLY A 1 104 ? -1.686 0.882 14.742 1.00 95.50 104 GLY A CA 1
ATOM 749 C C . GLY A 1 104 ? -2.898 -0.017 14.480 1.00 95.50 104 GLY A C 1
ATOM 750 O O . GLY A 1 104 ? -3.093 -1.007 15.183 1.00 95.50 104 GLY A O 1
ATOM 751 N N . ARG A 1 105 ? -3.729 0.317 13.485 1.00 97.69 105 ARG A N 1
ATOM 752 C CA . ARG A 1 105 ? -4.772 -0.572 12.966 1.00 97.69 105 ARG A CA 1
ATOM 753 C C . ARG A 1 105 ? -4.238 -1.284 11.740 1.00 97.69 105 ARG A C 1
ATOM 755 O O . ARG A 1 105 ? -3.713 -0.635 10.837 1.00 97.69 105 ARG A O 1
ATOM 762 N N . VAL A 1 106 ? -4.432 -2.595 11.703 1.00 97.75 106 VAL A N 1
ATOM 763 C CA . VAL A 1 106 ? -3.818 -3.472 10.715 1.00 97.75 106 VAL A CA 1
ATOM 764 C C . VAL A 1 106 ? -4.895 -4.220 9.942 1.00 97.75 106 VAL A C 1
ATOM 766 O O . VAL A 1 106 ? -5.831 -4.766 10.524 1.00 97.75 106 VAL A O 1
ATOM 769 N N . ALA A 1 107 ? -4.747 -4.275 8.625 1.00 98.19 107 ALA A N 1
ATOM 770 C CA . ALA A 1 107 ? -5.463 -5.197 7.759 1.00 98.19 107 ALA A CA 1
ATOM 771 C C . ALA A 1 107 ? -4.446 -6.049 7.000 1.00 98.19 107 ALA A C 1
ATOM 773 O O . ALA A 1 107 ? -3.427 -5.540 6.546 1.00 98.19 107 ALA A O 1
ATOM 774 N N . SER A 1 108 ? -4.689 -7.348 6.870 1.00 98.25 108 SER A N 1
ATOM 775 C CA . SER A 1 108 ? -3.768 -8.264 6.195 1.00 98.25 108 SER A CA 1
ATOM 776 C C . SER A 1 108 ? -4.500 -9.206 5.256 1.00 98.25 108 SER A C 1
ATOM 778 O O . SER A 1 108 ? -5.680 -9.516 5.442 1.00 98.25 108 SER A O 1
ATOM 780 N N . GLY A 1 109 ? -3.797 -9.647 4.221 1.00 98.06 109 GLY A N 1
ATOM 781 C CA . GLY A 1 109 ? -4.315 -10.579 3.233 1.00 98.06 109 GLY A CA 1
ATOM 782 C C . GLY A 1 109 ? -3.335 -10.760 2.085 1.00 98.06 109 GLY A C 1
ATOM 783 O O . GLY A 1 109 ? -2.147 -10.986 2.317 1.00 98.06 109 GLY A O 1
ATOM 784 N N . THR A 1 110 ? -3.819 -10.662 0.851 1.00 97.75 110 THR A N 1
ATOM 785 C CA . THR A 1 110 ? -3.035 -10.9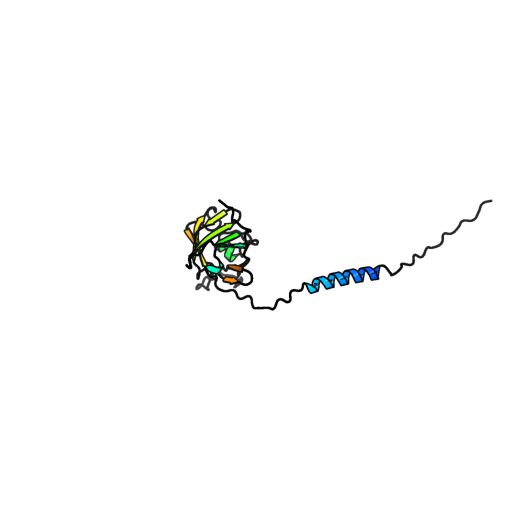35 -0.357 1.00 97.75 110 THR A CA 1
ATOM 786 C C . THR A 1 110 ? -3.121 -9.804 -1.374 1.00 97.75 110 THR A C 1
ATOM 788 O O . THR A 1 110 ? -4.123 -9.099 -1.465 1.00 97.75 110 THR A O 1
ATOM 791 N N . VAL A 1 111 ? -2.061 -9.632 -2.156 1.00 96.56 111 VAL A N 1
ATOM 792 C CA . VAL A 1 111 ? -2.040 -8.783 -3.347 1.00 96.56 111 VAL A CA 1
ATOM 793 C C . VAL A 1 111 ? -1.879 -9.652 -4.588 1.00 96.56 111 VAL A C 1
ATOM 795 O O . VAL A 1 111 ? -1.058 -10.568 -4.592 1.00 96.56 111 VAL A O 1
ATOM 798 N N . LEU A 1 112 ? -2.637 -9.353 -5.641 1.00 95.62 112 LEU A N 1
ATOM 799 C CA . LEU A 1 112 ? -2.432 -9.881 -6.989 1.00 95.62 112 LEU A CA 1
ATOM 800 C C . LEU A 1 112 ? -1.770 -8.808 -7.866 1.00 95.62 112 LEU A C 1
ATOM 802 O O . LEU A 1 112 ? -2.362 -7.759 -8.133 1.00 95.62 112 LEU A O 1
ATOM 806 N N . LEU A 1 113 ? -0.545 -9.076 -8.311 1.00 91.38 113 LEU A N 1
ATOM 807 C CA . LEU A 1 113 ? 0.227 -8.240 -9.228 1.00 91.38 113 LEU A CA 1
ATOM 808 C C . LEU A 1 113 ? -0.303 -8.363 -10.662 1.00 91.38 113 LEU A C 1
ATOM 810 O O . LEU A 1 113 ? -0.874 -9.381 -11.047 1.00 91.38 113 LEU A O 1
ATOM 814 N N . GLY A 1 114 ? -0.137 -7.299 -11.446 1.00 84.50 114 GLY A N 1
ATOM 815 C CA . GLY A 1 114 ? -0.796 -7.113 -12.743 1.00 84.50 114 GLY A CA 1
ATOM 816 C C . GLY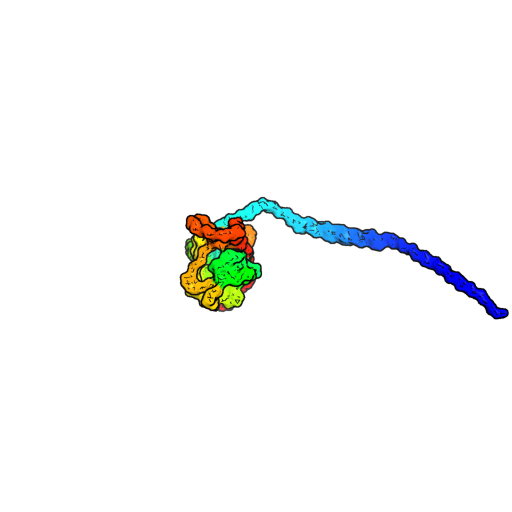 A 1 114 ? -2.046 -6.241 -12.622 1.00 84.50 114 GLY A C 1
ATOM 817 O O . GLY A 1 114 ? -2.107 -5.198 -13.258 1.00 84.50 114 GLY A O 1
ATOM 818 N N . SER A 1 115 ? -2.988 -6.603 -11.743 1.00 84.25 115 SER A N 1
ATOM 819 C CA . SER A 1 115 ? -4.193 -5.801 -11.450 1.00 84.25 115 SER A CA 1
ATOM 820 C C . SER A 1 115 ? -4.120 -5.013 -10.132 1.00 84.25 115 SER A C 1
ATOM 822 O O . SER A 1 115 ? -5.097 -4.370 -9.749 1.00 84.25 115 SER A O 1
ATOM 824 N N . CYS A 1 116 ? -2.995 -5.112 -9.405 1.00 90.88 116 CYS A N 1
ATOM 825 C CA . CYS A 1 116 ? -2.761 -4.516 -8.079 1.00 90.88 116 CYS A CA 1
ATOM 826 C C . CYS A 1 116 ? -3.965 -4.679 -7.141 1.00 90.88 116 CYS A C 1
ATOM 828 O O . CYS A 1 116 ? -4.483 -3.734 -6.537 1.00 90.88 116 CYS A O 1
ATOM 830 N N . THR A 1 117 ? -4.498 -5.892 -7.112 1.00 94.38 117 THR A N 1
ATOM 831 C CA . THR A 1 117 ? -5.732 -6.160 -6.394 1.00 94.38 117 THR A CA 1
ATOM 832 C C . THR A 1 117 ? -5.397 -6.647 -5.000 1.00 94.38 117 THR A C 1
ATOM 834 O O . THR A 1 117 ? -4.889 -7.750 -4.827 1.00 94.38 117 THR A O 1
ATOM 837 N N . LEU A 1 118 ? -5.667 -5.800 -4.016 1.00 95.94 118 LEU A N 1
ATOM 838 C CA . LEU A 1 118 ? -5.499 -6.067 -2.598 1.00 95.94 118 LEU A CA 1
ATOM 839 C C . LEU A 1 118 ? -6.771 -6.737 -2.082 1.00 95.94 118 LEU A C 1
ATOM 841 O O . LEU A 1 118 ? -7.865 -6.195 -2.220 1.00 95.94 118 LEU A O 1
ATOM 845 N N . ARG A 1 119 ? -6.645 -7.907 -1.474 1.00 97.38 119 ARG A N 1
ATOM 846 C CA . ARG A 1 119 ? -7.730 -8.595 -0.782 1.00 97.38 119 ARG A CA 1
ATOM 847 C C . ARG A 1 119 ? -7.345 -8.737 0.678 1.00 97.38 119 ARG A C 1
ATOM 849 O O . ARG A 1 119 ? -6.312 -9.326 0.979 1.00 97.38 119 ARG A O 1
ATOM 856 N N . PHE A 1 120 ? -8.181 -8.230 1.572 1.00 97.81 120 PHE A N 1
ATOM 857 C CA . PHE A 1 120 ? -7.931 -8.286 3.008 1.00 97.81 120 PHE A CA 1
ATOM 858 C C . PHE A 1 120 ? -8.744 -9.413 3.630 1.00 97.81 120 PHE A C 1
ATOM 860 O O . PHE A 1 120 ? -9.970 -9.397 3.591 1.00 97.81 120 PHE A O 1
ATOM 867 N N . ASP A 1 121 ? -8.074 -10.395 4.221 1.00 97.88 121 ASP A N 1
ATOM 868 C CA . ASP A 1 121 ? -8.722 -11.526 4.886 1.00 97.88 121 ASP A CA 1
ATOM 869 C C . ASP A 1 121 ? -8.925 -11.246 6.386 1.00 97.88 121 ASP A C 1
ATOM 871 O O . ASP A 1 121 ? -9.848 -11.777 7.002 1.00 97.88 121 ASP A O 1
ATOM 875 N N . ARG A 1 122 ? -8.117 -10.359 6.984 1.00 98.19 122 ARG A N 1
ATOM 876 C CA . ARG A 1 122 ? -8.222 -9.926 8.388 1.00 98.19 122 ARG A CA 1
ATOM 877 C C . ARG A 1 122 ? -8.125 -8.407 8.495 1.00 98.19 122 ARG A C 1
ATOM 879 O O . ARG A 1 122 ? -7.418 -7.779 7.714 1.00 98.19 122 ARG A O 1
ATOM 886 N N . SER A 1 123 ? -8.813 -7.820 9.472 1.00 98.19 123 SER A N 1
ATOM 887 C CA . SER A 1 123 ? -8.765 -6.382 9.753 1.00 98.19 123 SER A CA 1
ATOM 888 C C . SER A 1 123 ? -9.062 -6.106 11.225 1.00 98.19 123 SER A C 1
ATOM 890 O O . SER A 1 123 ? -9.954 -6.728 11.799 1.00 98.19 123 SER A O 1
ATOM 892 N N . THR A 1 124 ? -8.320 -5.178 11.827 1.00 98.25 124 THR A N 1
ATOM 893 C CA . THR A 1 124 ? -8.586 -4.635 13.168 1.00 98.25 124 THR A CA 1
ATOM 894 C C . THR A 1 124 ? -9.243 -3.257 13.110 1.00 98.25 124 THR A C 1
ATOM 896 O O . THR A 1 124 ? -9.344 -2.575 14.132 1.00 98.25 124 THR A O 1
ATOM 899 N N . PHE A 1 125 ? -9.627 -2.788 11.924 1.00 97.31 125 PHE A N 1
ATOM 900 C CA . PHE A 1 125 ? -10.304 -1.511 11.806 1.00 97.31 125 PHE A CA 1
ATOM 901 C C . PHE A 1 125 ? -11.762 -1.615 12.269 1.00 97.31 125 PHE A C 1
ATOM 903 O O . PHE A 1 125 ? -12.405 -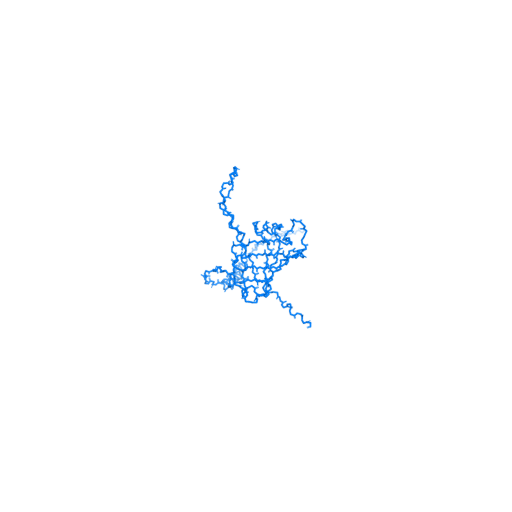2.654 12.132 1.00 97.31 125 PHE A O 1
ATOM 910 N N . ALA A 1 126 ? -12.303 -0.518 12.804 1.00 96.56 126 ALA A N 1
ATOM 911 C CA . ALA A 1 126 ? -13.725 -0.443 13.111 1.00 96.56 126 ALA A CA 1
ATOM 912 C C . ALA A 1 126 ? -14.549 -0.468 11.814 1.00 96.56 126 ALA A C 1
ATOM 914 O O . ALA A 1 126 ? -14.078 -0.017 10.763 1.00 96.56 126 ALA A O 1
ATOM 915 N N . ALA A 1 127 ? -15.789 -0.949 11.901 1.00 93.56 127 ALA A N 1
ATOM 916 C CA . ALA A 1 127 ? -16.701 -0.984 10.764 1.00 93.56 127 ALA A CA 1
ATOM 917 C C . ALA A 1 127 ? -16.833 0.409 10.121 1.00 93.56 127 ALA A C 1
ATOM 919 O O . ALA A 1 127 ? -17.048 1.405 10.810 1.00 93.56 127 ALA A O 1
ATOM 920 N N . GLY A 1 128 ? -16.674 0.473 8.798 1.00 89.69 128 GLY A N 1
ATOM 921 C CA . GLY A 1 128 ? -16.729 1.726 8.036 1.00 89.69 128 GLY A CA 1
ATOM 922 C C . GLY A 1 128 ? -15.473 2.602 8.121 1.00 89.69 128 GLY A C 1
ATOM 923 O O . GLY A 1 128 ? -15.470 3.696 7.566 1.00 89.69 128 GLY A O 1
ATOM 924 N N . SER A 1 129 ? -14.403 2.143 8.776 1.00 92.38 129 SER A N 1
ATOM 925 C CA . SER A 1 129 ? -13.099 2.813 8.781 1.00 92.38 129 SER A CA 1
ATOM 926 C C . SER A 1 129 ? -12.038 1.868 8.235 1.00 92.38 129 SER A C 1
ATOM 928 O O . SER A 1 129 ? -11.936 0.751 8.706 1.00 92.38 129 SER A O 1
ATOM 930 N N . GLY A 1 130 ? -11.244 2.281 7.258 1.00 94.81 130 GLY A N 1
ATOM 931 C CA . GLY A 1 130 ? -10.191 1.450 6.676 1.00 94.81 130 GLY A CA 1
ATOM 932 C C . GLY A 1 130 ? -10.680 0.198 5.920 1.00 94.81 130 GLY A C 1
ATOM 933 O O . GLY A 1 130 ? -11.888 -0.065 5.825 1.00 94.81 130 GLY A O 1
ATOM 934 N N . PRO A 1 131 ? -9.738 -0.621 5.418 1.00 96.25 131 PRO A N 1
ATOM 935 C CA . PRO A 1 131 ? -10.057 -1.874 4.743 1.00 96.25 131 PRO A CA 1
ATOM 936 C C . PRO A 1 131 ? -10.699 -2.893 5.693 1.00 96.25 131 PRO A C 1
ATOM 938 O O . PRO A 1 131 ? -10.214 -3.118 6.803 1.00 96.25 131 PRO A O 1
ATOM 941 N N . GLN A 1 132 ? -11.784 -3.534 5.256 1.00 97.31 132 GLN A N 1
ATOM 942 C CA . GLN A 1 132 ? -12.525 -4.519 6.056 1.00 97.31 132 GLN A CA 1
ATOM 943 C C . GLN A 1 132 ? -12.157 -5.952 5.647 1.00 97.31 132 GLN A C 1
ATOM 945 O O . GLN A 1 132 ? -11.763 -6.204 4.507 1.00 97.31 132 GLN A O 1
ATOM 950 N N . SER A 1 133 ? -12.315 -6.915 6.555 1.00 97.06 133 SER A N 1
ATOM 951 C CA . SER A 1 133 ? -12.152 -8.337 6.213 1.00 97.06 133 SER A CA 1
ATOM 952 C C . SER A 1 133 ? -13.135 -8.756 5.105 1.00 97.06 133 SER A C 1
ATOM 954 O O . SER A 1 133 ? -14.292 -8.340 5.100 1.00 97.06 133 SER A O 1
ATOM 956 N N . GLY A 1 134 ? -12.658 -9.542 4.140 1.00 94.19 134 GLY A N 1
ATOM 957 C CA . GLY A 1 134 ? -13.394 -9.957 2.946 1.00 94.19 134 GLY A CA 1
ATOM 958 C C . GLY A 1 134 ? -13.464 -8.902 1.837 1.00 94.19 134 GLY A C 1
ATOM 959 O O . GLY A 1 134 ? -13.975 -9.207 0.760 1.00 94.19 134 GLY A O 1
ATOM 960 N N . THR A 1 135 ? -12.958 -7.682 2.056 1.00 93.25 135 THR A N 1
ATOM 961 C CA . THR A 1 135 ? -12.991 -6.638 1.020 1.00 93.25 135 THR A CA 1
ATOM 962 C C . THR A 1 135 ? -11.853 -6.776 0.024 1.00 93.25 135 THR A C 1
ATOM 964 O O . THR A 1 135 ? -10.750 -7.231 0.343 1.00 93.25 135 THR A O 1
ATOM 967 N N . GLN A 1 136 ? -12.148 -6.358 -1.203 1.00 94.88 136 GLN A N 1
ATOM 968 C CA . GLN A 1 136 ? -11.198 -6.272 -2.295 1.00 94.88 136 GLN A CA 1
ATOM 969 C C . GLN A 1 136 ? -11.077 -4.813 -2.728 1.00 94.88 136 GLN A C 1
ATOM 971 O O . GLN A 1 136 ? -12.079 -4.132 -2.942 1.00 94.88 136 GLN A O 1
ATOM 976 N N . VAL A 1 137 ? -9.842 -4.349 -2.862 1.00 93.19 137 VAL A N 1
ATOM 977 C CA . VAL A 1 137 ? -9.485 -3.010 -3.312 1.00 93.19 137 VAL A CA 1
ATOM 978 C C . VAL A 1 137 ? -8.596 -3.147 -4.542 1.00 93.19 137 VAL A C 1
ATOM 980 O O . VAL A 1 137 ? -7.601 -3.865 -4.520 1.00 93.19 137 VAL A O 1
ATOM 983 N N . ILE A 1 138 ? -8.955 -2.468 -5.627 1.00 92.12 138 ILE A N 1
ATOM 984 C CA . ILE A 1 138 ? -8.212 -2.505 -6.891 1.00 92.12 138 ILE A CA 1
ATOM 985 C C . ILE A 1 138 ? -7.490 -1.169 -7.051 1.00 92.12 138 ILE A C 1
ATOM 987 O O . ILE A 1 138 ? -8.152 -0.137 -7.021 1.00 92.12 138 ILE A O 1
ATOM 991 N N . ILE A 1 139 ? -6.165 -1.179 -7.216 1.00 88.31 139 ILE A N 1
ATOM 992 C CA . ILE A 1 139 ? -5.341 0.032 -7.391 1.00 88.31 139 ILE A CA 1
ATOM 993 C C . ILE A 1 139 ? -4.613 -0.030 -8.740 1.00 88.31 139 ILE A C 1
ATOM 995 O O . ILE A 1 139 ? -3.460 -0.426 -8.821 1.00 88.31 139 ILE A O 1
ATOM 999 N N . ASP A 1 140 ? -5.275 0.343 -9.827 1.00 82.81 140 ASP A N 1
ATOM 1000 C CA . ASP A 1 140 ? -4.703 0.201 -11.170 1.00 82.81 140 ASP A CA 1
ATOM 1001 C C . ASP A 1 140 ? -4.191 1.553 -11.722 1.00 82.81 140 ASP A C 1
ATOM 1003 O O . ASP A 1 140 ? -5.004 2.477 -11.877 1.00 82.81 140 ASP A O 1
ATOM 1007 N N . PRO A 1 141 ? -2.885 1.719 -12.042 1.00 80.06 141 PRO A N 1
ATOM 1008 C CA . PRO A 1 141 ? -1.801 0.716 -12.028 1.00 80.06 141 PRO A CA 1
ATOM 1009 C C . PRO A 1 141 ? -1.000 0.601 -10.711 1.00 80.06 141 PRO A C 1
ATOM 1011 O O . PRO A 1 141 ? -0.852 1.580 -9.973 1.00 80.06 141 PRO A O 1
ATOM 1014 N N . CYS A 1 142 ? -0.410 -0.588 -10.485 1.00 84.19 142 CYS A N 1
ATOM 1015 C CA . CYS A 1 142 ? 0.681 -0.843 -9.523 1.00 84.19 142 CYS A CA 1
ATOM 1016 C C . CYS A 1 142 ? 2.018 -0.518 -10.198 1.00 84.19 142 CYS A C 1
ATOM 1018 O O . CYS A 1 142 ? 2.653 -1.397 -10.791 1.00 84.19 142 CYS A O 1
ATOM 1020 N N . ASP A 1 143 ? 2.446 0.736 -10.125 1.00 91.00 143 ASP A N 1
ATOM 1021 C CA . ASP A 1 143 ? 3.721 1.121 -10.719 1.00 91.00 143 ASP A CA 1
ATOM 1022 C C . ASP A 1 143 ? 4.784 1.361 -9.657 1.00 91.00 143 ASP A C 1
ATOM 1024 O O . ASP A 1 143 ? 4.527 2.001 -8.637 1.00 91.00 143 ASP A O 1
ATOM 1028 N N . ILE A 1 144 ? 6.007 0.929 -9.945 1.00 90.94 144 ILE A N 1
ATOM 1029 C CA . ILE A 1 144 ? 7.194 1.274 -9.174 1.00 90.94 144 ILE A CA 1
ATOM 1030 C C . ILE A 1 144 ? 8.154 2.091 -10.033 1.00 90.94 144 ILE A C 1
ATOM 1032 O O . ILE A 1 144 ? 8.395 1.804 -11.208 1.00 90.94 144 ILE A O 1
ATOM 1036 N N . LEU A 1 145 ? 8.730 3.124 -9.434 1.00 90.62 145 LEU A N 1
ATOM 1037 C CA . LEU A 1 145 ? 9.898 3.795 -9.969 1.00 90.62 145 LEU A CA 1
ATOM 1038 C C . LEU A 1 145 ? 11.142 3.135 -9.371 1.00 90.62 145 LEU A C 1
ATOM 1040 O O . LEU A 1 145 ? 11.552 3.476 -8.265 1.00 90.62 145 LEU A O 1
ATOM 1044 N N . ARG A 1 146 ? 11.749 2.206 -10.119 1.00 87.56 146 ARG A N 1
ATOM 1045 C CA . ARG A 1 146 ? 12.903 1.395 -9.671 1.00 87.56 146 ARG A CA 1
ATOM 1046 C C . ARG A 1 146 ? 14.144 2.198 -9.283 1.00 87.56 146 ARG A C 1
ATOM 1048 O O . ARG A 1 146 ? 15.002 1.694 -8.580 1.00 87.56 146 ARG A O 1
ATOM 1055 N N . LYS A 1 147 ? 14.283 3.431 -9.777 1.00 86.12 147 LYS A N 1
ATOM 1056 C CA . LYS A 1 147 ? 15.433 4.287 -9.445 1.00 86.12 147 LYS A CA 1
ATOM 1057 C C . LYS A 1 147 ? 15.441 4.682 -7.966 1.00 86.12 147 LYS A C 1
ATOM 1059 O O . LYS A 1 147 ? 16.508 4.815 -7.379 1.00 86.12 147 LYS A O 1
ATOM 1064 N N . ASP A 1 148 ? 14.251 4.875 -7.407 1.00 83.69 148 ASP A N 1
ATOM 1065 C CA . ASP A 1 148 ? 14.047 5.423 -6.068 1.00 83.69 148 ASP A CA 1
ATOM 1066 C C . ASP A 1 148 ? 13.191 4.499 -5.194 1.00 83.69 148 ASP A C 1
ATOM 1068 O O . ASP A 1 148 ? 12.704 4.943 -4.155 1.00 83.69 148 ASP A O 1
ATOM 1072 N N . ASP A 1 149 ? 12.956 3.262 -5.641 1.00 87.50 149 ASP A N 1
ATOM 1073 C CA . ASP A 1 149 ? 12.064 2.277 -5.023 1.00 87.50 149 ASP A CA 1
ATOM 1074 C C . ASP A 1 149 ? 10.738 2.908 -4.585 1.00 87.50 149 ASP A C 1
ATOM 1076 O O . ASP A 1 149 ? 10.303 2.830 -3.440 1.00 87.50 149 ASP A O 1
ATOM 1080 N N . THR A 1 150 ? 10.124 3.665 -5.495 1.00 89.12 150 THR A N 1
ATOM 1081 C CA . THR A 1 150 ? 8.935 4.458 -5.175 1.00 89.12 150 THR A CA 1
ATOM 1082 C C . THR A 1 150 ? 7.689 3.806 -5.753 1.00 89.12 150 THR A C 1
ATOM 1084 O O . THR A 1 150 ? 7.515 3.775 -6.970 1.00 89.12 150 THR A O 1
ATOM 1087 N N . LEU A 1 151 ? 6.803 3.321 -4.886 1.00 90.31 151 LEU A N 1
ATOM 1088 C CA . LEU A 1 151 ? 5.512 2.750 -5.250 1.00 90.31 151 LEU A CA 1
ATOM 1089 C C . LEU A 1 151 ? 4.488 3.860 -5.485 1.00 90.31 151 LEU A C 1
ATOM 1091 O O . LEU A 1 151 ? 4.251 4.697 -4.611 1.00 90.31 151 LEU A O 1
ATOM 1095 N N . ARG A 1 152 ? 3.840 3.847 -6.649 1.00 89.12 152 ARG A N 1
ATOM 1096 C CA . ARG A 1 152 ? 2.741 4.749 -6.985 1.00 89.12 152 ARG A CA 1
ATOM 1097 C C . ARG A 1 152 ? 1.413 4.010 -6.934 1.00 89.12 152 ARG A C 1
ATOM 1099 O O . ARG A 1 152 ? 1.197 3.057 -7.673 1.00 89.12 152 ARG A O 1
ATOM 1106 N N . LEU A 1 153 ? 0.508 4.509 -6.101 1.00 87.31 153 LEU A N 1
ATOM 1107 C CA . LEU A 1 153 ? -0.873 4.059 -6.021 1.00 87.31 153 LEU A CA 1
ATOM 1108 C C . LEU A 1 153 ? -1.760 5.040 -6.781 1.00 87.31 153 LEU A C 1
ATOM 1110 O O . LEU A 1 153 ? -1.727 6.250 -6.535 1.00 87.31 153 LEU A O 1
ATOM 1114 N N . THR A 1 154 ? -2.583 4.514 -7.680 1.00 84.44 154 THR A N 1
ATOM 1115 C CA . THR A 1 154 ? -3.593 5.296 -8.392 1.00 84.44 154 THR A CA 1
ATOM 1116 C C . THR A 1 154 ? -4.942 4.631 -8.184 1.00 84.44 154 THR A C 1
ATOM 1118 O O . THR A 1 154 ? -5.087 3.430 -8.391 1.00 84.44 154 THR A O 1
ATOM 1121 N N . ALA A 1 155 ? -5.934 5.403 -7.740 1.00 80.94 155 ALA A N 1
ATOM 1122 C CA . ALA A 1 155 ? -7.300 4.901 -7.707 1.00 80.94 155 ALA A CA 1
ATOM 1123 C C . ALA A 1 155 ? -7.730 4.537 -9.140 1.00 80.94 155 ALA A C 1
ATOM 1125 O O . ALA A 1 155 ? -7.354 5.260 -10.072 1.00 80.94 155 ALA A O 1
ATOM 1126 N N . PRO A 1 156 ? -8.511 3.460 -9.329 1.00 73.81 156 PRO A N 1
ATOM 1127 C CA . PRO A 1 156 ? -8.979 3.074 -10.643 1.00 73.81 156 PRO A CA 1
ATOM 1128 C C . PRO A 1 156 ? -9.716 4.272 -11.228 1.00 73.81 156 PRO A C 1
ATOM 1130 O O . PRO A 1 156 ? -10.594 4.861 -10.594 1.00 73.81 156 PRO A O 1
ATOM 1133 N N . GLN A 1 157 ? -9.284 4.683 -12.415 1.00 63.81 157 GLN A N 1
ATOM 1134 C CA . GLN A 1 157 ? -9.920 5.767 -13.141 1.00 63.81 157 GLN A CA 1
ATOM 1135 C C . GLN A 1 157 ? -11.407 5.432 -13.267 1.00 63.81 157 GLN A C 1
ATOM 1137 O O . GLN A 1 157 ? -11.763 4.420 -13.872 1.00 63.81 157 GLN A O 1
ATOM 1142 N N . CYS A 1 158 ? -12.273 6.260 -12.674 1.00 56.06 158 CYS A N 1
ATOM 1143 C CA . CYS A 1 158 ? -13.690 6.238 -12.998 1.00 56.06 158 CYS A CA 1
ATOM 1144 C C . CYS A 1 158 ? -13.775 6.495 -14.502 1.00 56.06 158 CYS A C 1
ATOM 1146 O O . CYS A 1 158 ? -13.659 7.637 -14.950 1.00 56.06 158 CYS A O 1
ATOM 1148 N N . GLY A 1 159 ? -13.888 5.426 -15.293 1.00 50.59 159 GLY A N 1
ATOM 1149 C CA . GLY A 1 159 ? -14.173 5.548 -16.711 1.00 50.59 159 GLY A CA 1
ATOM 1150 C C . GLY A 1 159 ? -15.454 6.366 -16.877 1.00 50.59 159 GLY A C 1
ATOM 1151 O O . GLY A 1 159 ? -16.278 6.397 -15.955 1.00 50.59 159 GLY A O 1
ATOM 1152 N N . PRO A 1 160 ? -15.646 7.048 -18.015 1.00 51.53 160 PRO A N 1
ATOM 1153 C CA . PRO A 1 160 ? -16.918 7.682 -18.315 1.00 51.53 160 PRO A CA 1
ATOM 1154 C C . PRO A 1 160 ? -17.987 6.585 -18.404 1.00 51.53 160 PRO A C 1
ATOM 1156 O O . PRO A 1 160 ? -18.214 5.995 -19.456 1.00 51.53 160 PRO A O 1
ATOM 1159 N N . GLY A 1 161 ? -18.612 6.261 -17.274 1.00 47.84 161 GLY A N 1
ATOM 1160 C CA . GLY A 1 161 ? -19.816 5.452 -17.250 1.00 47.84 161 GLY A CA 1
ATOM 1161 C C . GLY A 1 161 ? -20.897 6.183 -18.049 1.00 47.84 161 GLY A C 1
ATOM 1162 O O . GLY A 1 161 ? -20.954 7.419 -18.007 1.00 47.84 161 GLY A O 1
ATOM 1163 N N . PRO A 1 162 ? -21.744 5.466 -18.802 1.00 45.28 162 PRO A N 1
ATOM 1164 C CA . PRO A 1 162 ? -22.800 6.098 -19.573 1.00 45.28 162 PRO A CA 1
ATOM 1165 C C . PRO A 1 162 ? -23.752 6.835 -18.620 1.00 45.28 162 PRO A C 1
ATOM 1167 O O . PRO A 1 162 ? -24.406 6.228 -17.782 1.00 45.28 162 PRO A O 1
ATOM 1170 N N . HIS A 1 163 ? -23.804 8.162 -18.756 1.00 42.69 163 HIS A N 1
ATOM 1171 C CA . HIS A 1 163 ? -24.819 9.051 -18.191 1.00 42.69 163 HIS A CA 1
ATOM 1172 C C . HIS A 1 163 ? -25.123 8.901 -16.687 1.00 42.69 163 HIS A C 1
ATOM 1174 O O . HIS A 1 163 ? -26.211 8.486 -16.299 1.00 42.69 163 HIS A O 1
ATOM 1180 N N . GLN A 1 164 ? -24.253 9.435 -15.827 1.00 42.03 164 GLN A N 1
ATOM 1181 C CA . GLN A 1 164 ? -24.751 10.107 -14.622 1.00 42.03 164 GLN A CA 1
ATOM 1182 C C . GLN A 1 164 ? -24.672 11.617 -14.821 1.00 42.03 164 GLN A C 1
ATOM 1184 O O . GLN A 1 164 ? -23.642 12.259 -14.632 1.00 42.03 164 GLN A O 1
ATOM 1189 N N . ARG A 1 165 ? -25.799 12.172 -15.278 1.00 40.34 165 ARG A N 1
ATOM 1190 C CA . ARG A 1 165 ? -26.041 13.605 -15.442 1.00 40.34 165 ARG A CA 1
ATOM 1191 C C . ARG A 1 165 ? -26.203 14.234 -14.058 1.00 40.34 165 ARG A C 1
ATOM 1193 O O . ARG A 1 165 ? -27.321 14.461 -13.611 1.00 40.34 165 ARG A O 1
ATOM 1200 N N . TRP A 1 166 ? -25.094 14.510 -13.382 1.00 43.94 166 TRP A N 1
ATOM 1201 C CA . TRP A 1 166 ? -25.111 15.394 -12.222 1.00 43.94 166 TRP A CA 1
ATOM 1202 C C . TRP A 1 166 ? -25.213 16.832 -12.729 1.00 43.94 166 TRP A C 1
ATOM 1204 O O . TRP A 1 166 ? -24.329 17.345 -13.416 1.00 43.94 166 TRP A O 1
ATOM 1214 N N . GLY A 1 167 ? -26.373 17.439 -12.485 1.00 48.56 167 GLY A N 1
ATOM 1215 C CA . GLY A 1 167 ? -26.621 18.839 -12.782 1.00 48.56 167 GLY A CA 1
ATOM 1216 C C . GLY A 1 167 ? -25.658 19.736 -12.007 1.00 48.56 167 GLY A C 1
ATOM 1217 O O . GLY A 1 167 ? -25.405 19.509 -10.830 1.00 48.56 167 GLY A O 1
ATOM 1218 N N . HIS A 1 168 ? -25.192 20.775 -12.698 1.00 44.41 168 HIS A N 1
ATOM 1219 C CA . HIS A 1 168 ? -24.435 21.923 -12.194 1.00 44.41 168 HIS A CA 1
ATOM 1220 C C . HIS A 1 1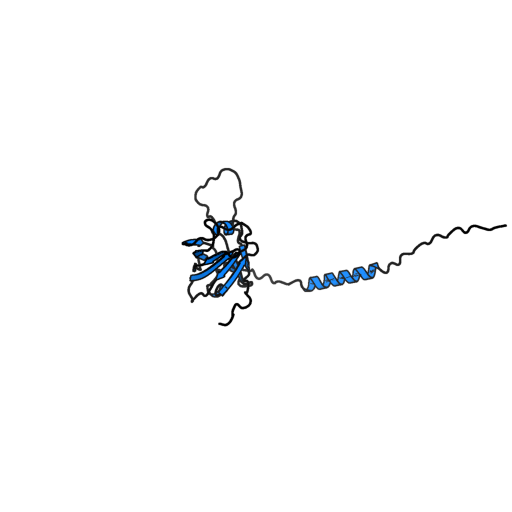68 ? -22.954 21.700 -11.829 1.00 44.41 168 HIS A C 1
ATOM 1222 O O . HIS A 1 168 ? -22.568 21.610 -10.674 1.00 44.41 168 HIS A O 1
ATOM 1228 N N . GLY A 1 169 ? -22.122 21.754 -12.879 1.00 49.19 169 GLY A N 1
ATOM 1229 C CA . GLY A 1 169 ? -20.915 22.591 -12.939 1.00 49.19 169 GLY A CA 1
ATOM 1230 C C . GLY A 1 169 ? -19.803 22.323 -11.922 1.00 49.19 169 GLY A C 1
ATOM 1231 O O . GLY A 1 169 ? -19.662 23.075 -10.965 1.00 49.19 169 GLY A O 1
ATOM 1232 N N . GLY A 1 170 ? -18.934 21.343 -12.189 1.00 43.84 170 GLY A N 1
ATOM 1233 C CA . GLY A 1 170 ? -17.703 21.169 -11.412 1.00 43.84 170 GLY A CA 1
ATOM 1234 C C . GLY A 1 170 ? -16.783 20.046 -11.904 1.00 43.84 170 GLY A C 1
ATOM 1235 O O . GLY A 1 170 ? -17.070 18.880 -11.686 1.00 43.84 170 GLY A O 1
ATOM 1236 N N . ILE A 1 171 ? -15.688 20.455 -12.555 1.00 41.06 171 ILE A N 1
ATOM 1237 C CA . ILE A 1 171 ? -14.364 19.820 -12.740 1.00 41.06 171 ILE A CA 1
ATOM 1238 C C . ILE A 1 171 ? -14.317 18.312 -13.071 1.00 41.06 171 ILE A C 1
ATOM 1240 O O . ILE A 1 171 ? -14.268 17.441 -12.207 1.00 41.06 171 ILE A O 1
ATOM 1244 N N . LEU A 1 172 ? -14.160 18.035 -14.370 1.00 46.69 172 LEU A N 1
ATOM 1245 C CA . LEU A 1 172 ? -13.516 16.826 -14.882 1.00 46.69 172 LEU A CA 1
ATOM 1246 C C . LEU A 1 172 ? -12.040 16.804 -14.471 1.00 46.69 172 LEU A C 1
ATOM 1248 O O . LEU A 1 172 ? -11.289 17.725 -14.787 1.00 46.69 172 LEU A O 1
ATOM 1252 N N . GLY A 1 173 ? -11.618 15.699 -13.867 1.00 51.94 173 GLY A N 1
ATOM 1253 C CA . GLY A 1 173 ? -10.219 15.291 -13.848 1.00 51.94 173 GLY A CA 1
ATOM 1254 C C . GLY A 1 173 ? -9.837 14.667 -12.525 1.00 51.94 173 GLY A C 1
ATOM 1255 O O . GLY A 1 173 ? -9.628 15.380 -11.555 1.00 51.94 173 GLY A O 1
ATOM 1256 N N . CYS A 1 174 ? -9.699 13.344 -12.469 1.00 44.34 174 CYS A N 1
ATOM 1257 C CA . CYS A 1 174 ? -9.101 12.709 -11.299 1.00 44.34 174 CYS A CA 1
ATOM 1258 C C . CYS A 1 174 ? -8.221 11.520 -11.688 1.00 44.34 174 CYS A C 1
ATOM 1260 O O . CYS A 1 174 ? -8.509 10.371 -11.375 1.00 44.34 174 CYS A O 1
ATOM 1262 N N . ARG A 1 175 ? -7.080 11.830 -12.315 1.00 44.88 175 ARG A N 1
ATOM 1263 C CA . ARG A 1 175 ? -5.840 11.099 -12.035 1.00 44.88 175 ARG A CA 1
ATOM 1264 C C . ARG A 1 175 ? -5.097 11.873 -10.952 1.00 44.88 175 ARG A C 1
ATOM 1266 O O . ARG A 1 175 ? -4.451 12.872 -11.239 1.00 44.88 175 ARG A O 1
ATOM 1273 N N . VAL A 1 176 ? -5.208 11.413 -9.710 1.00 53.84 176 VAL A N 1
ATOM 1274 C CA . VAL A 1 176 ? -4.317 11.832 -8.622 1.00 53.84 176 VAL A CA 1
ATOM 1275 C C . VAL A 1 176 ? -3.557 10.581 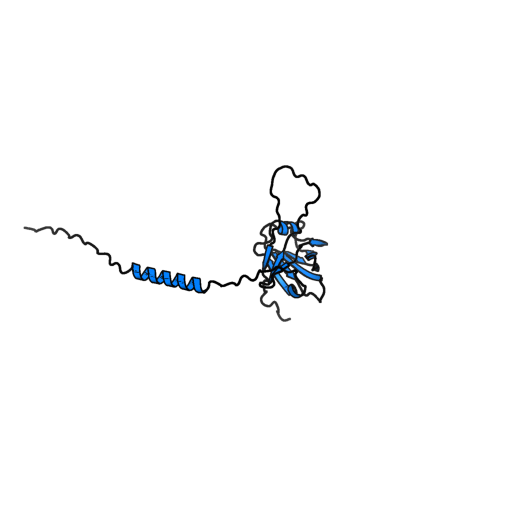-8.215 1.00 53.84 176 VAL A C 1
ATOM 1277 O O . VAL A 1 176 ? -4.073 9.752 -7.469 1.00 53.84 176 VAL A O 1
ATOM 1280 N N . GLY A 1 177 ? -2.382 10.400 -8.815 1.00 56.03 177 GLY A N 1
ATOM 1281 C CA . GLY A 1 177 ? -1.445 9.364 -8.404 1.00 56.03 177 GLY A CA 1
ATOM 1282 C C . GLY A 1 177 ? -0.719 9.824 -7.148 1.00 56.03 177 GLY A C 1
ATOM 1283 O O . GLY A 1 177 ? -0.363 10.995 -7.026 1.00 56.03 177 GLY A O 1
ATOM 1284 N N . LEU A 1 178 ? -0.508 8.907 -6.219 1.00 69.75 178 LEU A N 1
ATOM 1285 C CA . LEU A 1 178 ? 0.234 9.153 -4.995 1.00 69.75 178 LEU A CA 1
ATOM 1286 C C . LEU A 1 178 ? 1.446 8.234 -4.973 1.00 69.75 178 LEU A C 1
ATOM 1288 O O . LEU A 1 178 ? 1.303 7.045 -5.230 1.00 69.75 178 LEU A O 1
ATOM 1292 N N . ALA A 1 179 ? 2.618 8.774 -4.665 1.00 74.50 179 ALA A N 1
ATOM 1293 C CA . ALA A 1 179 ? 3.869 8.034 -4.659 1.00 74.50 179 ALA A CA 1
ATOM 1294 C C . ALA A 1 179 ? 4.446 7.970 -3.237 1.00 74.50 179 ALA A C 1
ATOM 1296 O O . ALA A 1 179 ? 4.484 8.985 -2.542 1.00 74.50 179 ALA A O 1
ATOM 1297 N N . ALA A 1 180 ? 4.894 6.792 -2.813 1.00 79.44 180 ALA A N 1
ATOM 1298 C CA . ALA A 1 180 ? 5.642 6.580 -1.579 1.00 79.44 180 ALA A CA 1
ATOM 1299 C C . ALA A 1 180 ? 6.975 5.931 -1.883 1.00 79.44 180 ALA A C 1
ATOM 1301 O O . ALA A 1 180 ? 7.056 5.030 -2.712 1.00 79.44 180 ALA A O 1
ATOM 1302 N N . ARG A 1 181 ? 8.004 6.358 -1.162 1.00 77.69 181 ARG A N 1
ATOM 1303 C CA . ARG A 1 181 ? 9.324 5.747 -1.224 1.00 77.69 181 ARG A CA 1
ATOM 1304 C C . ARG A 1 181 ? 9.378 4.517 -0.322 1.00 77.69 181 ARG A C 1
ATOM 1306 O O . ARG A 1 181 ? 8.779 4.529 0.756 1.00 77.69 181 ARG A O 1
ATOM 1313 N N . GLU A 1 182 ? 10.116 3.495 -0.741 1.00 83.81 182 GLU A N 1
ATOM 1314 C CA . GLU A 1 182 ? 10.519 2.385 0.116 1.00 83.81 182 GLU A CA 1
ATOM 1315 C C . GLU A 1 182 ? 11.137 2.942 1.400 1.00 83.81 182 GLU A C 1
ATOM 1317 O O . GLU A 1 182 ? 12.084 3.737 1.384 1.00 83.81 182 GLU A O 1
ATOM 1322 N N . GLN A 1 183 ? 10.584 2.527 2.532 1.00 74.00 183 GLN A N 1
ATOM 1323 C CA . GLN A 1 183 ? 11.259 2.652 3.806 1.00 74.00 183 GLN A CA 1
ATOM 1324 C C . GLN A 1 183 ? 11.974 1.336 4.054 1.00 74.00 183 GLN A C 1
ATOM 1326 O O . GLN A 1 183 ? 11.349 0.361 4.476 1.00 74.00 183 GLN A O 1
ATOM 1331 N N . ARG A 1 184 ? 13.294 1.323 3.839 1.00 55.12 184 ARG A N 1
ATOM 1332 C CA . ARG A 1 184 ? 14.143 0.270 4.396 1.00 55.12 184 ARG A CA 1
ATOM 1333 C C . ARG A 1 184 ? 13.991 0.318 5.902 1.00 55.12 184 ARG A C 1
ATOM 1335 O O . ARG A 1 184 ? 14.546 1.196 6.563 1.00 55.12 184 ARG A O 1
ATOM 1342 N N . SER A 1 185 ? 13.177 -0.588 6.428 1.00 45.09 185 SER A N 1
ATOM 1343 C CA . SER A 1 185 ? 13.129 -0.829 7.857 1.00 45.09 185 SER A CA 1
ATOM 1344 C C . SER A 1 185 ? 14.531 -1.295 8.257 1.00 45.09 185 SER A C 1
ATOM 1346 O O . SER A 1 185 ? 15.012 -2.260 7.659 1.00 45.09 185 SER A O 1
ATOM 1348 N N . PRO A 1 186 ? 15.232 -0.601 9.169 1.00 42.56 186 PRO A N 1
ATOM 1349 C CA . PRO A 1 186 ? 16.508 -1.083 9.668 1.00 42.56 186 PRO A CA 1
ATOM 1350 C C . PRO A 1 186 ? 16.254 -2.412 10.387 1.00 42.56 186 PRO A C 1
ATOM 1352 O O . PRO A 1 186 ? 15.641 -2.440 11.447 1.00 42.56 186 PRO A O 1
ATOM 1355 N N . ASP A 1 187 ? 16.648 -3.498 9.729 1.00 41.19 187 ASP A N 1
ATOM 1356 C CA . ASP A 1 187 ? 16.864 -4.846 10.244 1.00 41.19 187 ASP A CA 1
ATOM 1357 C C . ASP A 1 187 ? 15.907 -5.317 11.357 1.00 41.19 187 ASP A C 1
ATOM 1359 O O . ASP A 1 187 ? 16.250 -5.349 12.535 1.00 41.19 187 ASP A O 1
ATOM 1363 N N . TRP A 1 188 ? 14.735 -5.836 10.970 1.00 45.94 188 TRP A N 1
ATOM 1364 C CA . TRP A 1 188 ? 13.931 -6.737 11.819 1.00 45.94 188 TRP A CA 1
ATOM 1365 C C . TRP A 1 188 ? 14.486 -8.176 11.858 1.00 45.94 188 TRP A C 1
ATOM 1367 O O . TRP A 1 188 ? 13.755 -9.128 12.124 1.00 45.94 188 TRP A O 1
ATOM 1377 N N . TRP A 1 189 ? 15.792 -8.364 11.647 1.00 40.59 189 TRP A N 1
ATOM 1378 C CA . TRP A 1 189 ? 16.467 -9.636 11.926 1.00 40.59 189 TRP A CA 1
ATOM 1379 C C . TRP A 1 189 ? 16.823 -9.710 13.415 1.00 40.59 189 TRP A C 1
ATOM 1381 O O . TRP A 1 189 ? 17.982 -9.798 13.810 1.00 40.59 189 TRP A O 1
ATOM 1391 N N . GLY A 1 190 ? 15.792 -9.639 14.256 1.00 38.25 190 GLY A N 1
ATOM 1392 C CA . GLY A 1 190 ? 15.875 -10.014 15.658 1.00 38.25 190 GLY A CA 1
ATOM 1393 C C . GLY A 1 190 ? 15.873 -11.532 15.751 1.00 38.25 190 GLY A C 1
ATOM 1394 O O . GLY A 1 190 ? 14.821 -12.160 15.683 1.00 38.25 190 GLY A O 1
ATOM 1395 N N . THR A 1 191 ? 17.072 -12.092 15.863 1.00 43.06 191 THR A N 1
ATOM 1396 C CA . THR A 1 191 ? 17.374 -13.466 16.274 1.00 43.06 191 THR A CA 1
ATOM 1397 C C . THR A 1 191 ? 16.344 -14.032 17.255 1.00 43.06 191 THR A C 1
ATOM 1399 O O . THR A 1 191 ? 16.138 -13.469 18.331 1.00 43.06 191 THR A O 1
ATOM 1402 N N . SER A 1 192 ? 15.745 -15.165 16.896 1.00 46.16 192 SER A N 1
ATOM 1403 C CA . SER A 1 192 ? 15.221 -16.155 17.842 1.00 46.16 192 SER A CA 1
ATOM 1404 C C . SER A 1 192 ? 16.014 -17.438 17.667 1.00 46.16 192 SER A C 1
ATOM 1406 O O . SER A 1 192 ? 16.312 -17.762 16.494 1.00 46.16 192 SER A O 1
#

Sequence (192 aa):
MRGPSPVARSARRWYAPWRCLRLCLAVGLMLGVLTALGCGGNGGDASFVTALGSDLTNQSFAFPQGAGPNVAALLGLPQGQPFTLQFGHFLGTNVGPVTFDSGGRVASGTVLLGSCTLRFDRSTFAAGSGPQSGTQVIIDPCDILRKDDTLRLTAPQCGPGPHQRWGHGGILGCRVGLAAREQRSPDWWGTS

Radius of gyration: 30.46 Å; chains: 1; bounding box: 63×104×61 Å

Secondary structure (DSSP, 8-state):
---PPPPPPP------THHHHHHHHHHHHHHHHHHHT-----------EEPPHHHHTT-EEEETT---HHHHHHTTPPTT--EEEEE----SSSEEEEEEEETTEEEEEEEETTTTEEEEEEE-SPTTSSPPTT-EEE-S-EEEETTTTEEEEEPPP----S-----S--------EEEEEB---S------

Organism: Tectimicrobiota bacterium (NCBI:txid2528274)

pLDDT: mean 76.08, std 20.2, range [38.25, 98.25]

Foldseek 3Di:
DDDDDDDDDDDDDDDDPPVVVVVVVVVVVVVVVVCVPVPPPPCPPLDWDFDDLVLQAQWKWKDQQDDDPQVCVLQLHDHRFIKMKHWHHDPPAQKTKIWIDTPNWIFIDIAGGPFRKDATQDTPDDPSHGDHHRDIGTFPGFIARSVQSKTKTWHPPPDPDPDPPDDDDDDDDDGDIDITGIDPDPDPVPDD